Protein AF-A0A2J2HDZ3-F1 (afdb_monomer)

Radius of gyration: 17.68 Å; Cα contacts (8 Å, |Δi|>4): 415; chains: 1; bounding box: 38×42×44 Å

Sequence (272 aa):
MGGMAFLDTFKPGAEWIPEGGVDVARSGVDFDAGGFCEGLAYDVLAYYKPYTRYKSRWGIYFILPAMLRDLERLSDAVQNNSGIKPEEGLLALIIHPGVVFLHELCHHTLENVRVSMGLRGVYEDVDEGLCQYTAFRLVEESSGLGLLVTPYMVHHGDHIHVHWPFDWPFRGVIRLRWNYPLYMRLNSIDRSLIRRALSILYKWWGLDRAGLYRPAISTKYTEDFLAKYLEQLRGDLVPFLDHALSKKPVNESDWARVNIDNREWKLTCRQG

Solvent-accessible surface area (backbone atoms only — not comparable to full-atom values): 15507 Å² total; per-residue (Å²): 144,70,86,59,69,67,60,82,57,66,48,60,62,32,66,69,77,65,60,83,91,68,83,62,64,64,53,93,63,62,55,77,73,39,49,78,56,101,79,25,45,30,53,79,44,32,33,27,34,47,56,94,80,30,79,93,70,34,27,38,32,36,27,45,60,48,41,52,52,51,52,50,51,48,51,53,42,40,72,75,31,92,83,48,54,70,72,34,42,52,46,26,65,52,32,46,65,48,40,54,50,40,24,43,48,37,49,53,38,50,33,53,42,27,59,76,69,71,49,86,71,74,77,57,76,61,47,42,6,36,19,34,27,51,20,53,50,56,48,37,70,28,44,64,65,56,73,61,76,42,61,13,57,46,81,56,96,90,44,37,48,78,42,68,57,53,52,60,73,66,42,55,57,55,40,75,73,63,75,57,78,89,71,70,67,47,78,65,45,49,42,68,53,44,41,49,10,51,23,47,49,40,42,23,56,50,42,87,46,96,48,55,53,24,29,28,29,42,71,86,54,50,71,69,57,53,52,48,40,53,55,45,42,48,61,72,42,46,65,56,52,53,44,59,71,60,79,65,86,78,92,80,75,92,81,70,45,34,46,79,34,82,57,87,83,71,87,85,72,77,90,123

Structure (mmCIF, N/CA/C/O backbone):
data_AF-A0A2J2HDZ3-F1
#
_entry.id   AF-A0A2J2HDZ3-F1
#
loop_
_atom_site.group_PDB
_atom_site.id
_atom_site.type_symbol
_atom_site.label_atom_id
_atom_site.label_alt_id
_atom_site.label_comp_id
_atom_site.label_asym_id
_atom_site.label_entity_id
_atom_site.label_seq_id
_atom_site.pdbx_PDB_ins_code
_atom_site.Cartn_x
_atom_site.Cartn_y
_atom_site.Cartn_z
_atom_site.occupancy
_atom_site.B_iso_or_equiv
_atom_site.auth_seq_id
_atom_site.auth_comp_id
_atom_site.auth_asym_id
_atom_site.auth_atom_id
_atom_site.pdbx_PDB_model_num
ATOM 1 N N . MET A 1 1 ? 18.927 -9.174 15.288 1.00 27.09 1 MET A N 1
ATOM 2 C CA . MET A 1 1 ? 19.114 -10.294 14.336 1.00 27.09 1 MET A CA 1
ATOM 3 C C . MET A 1 1 ? 17.776 -10.656 13.672 1.00 27.09 1 MET A C 1
ATOM 5 O O . MET A 1 1 ? 17.287 -11.754 13.876 1.00 27.09 1 MET A O 1
ATOM 9 N N . GLY A 1 2 ? 17.151 -9.741 12.915 1.00 31.94 2 GLY A N 1
ATOM 10 C CA . GLY A 1 2 ? 15.797 -9.945 12.350 1.00 31.94 2 GLY A CA 1
ATOM 11 C C . GLY A 1 2 ? 15.699 -9.873 10.820 1.00 31.94 2 GLY A C 1
ATOM 12 O O . GLY A 1 2 ? 14.615 -10.006 10.275 1.00 31.94 2 GLY A O 1
ATOM 13 N N . GLY A 1 3 ? 16.814 -9.668 10.109 1.00 35.16 3 GLY A N 1
ATOM 14 C CA . GLY A 1 3 ? 16.798 -9.338 8.675 1.00 35.16 3 GLY A CA 1
ATOM 15 C C . GLY A 1 3 ? 16.514 -10.495 7.705 1.00 35.16 3 GLY A C 1
ATOM 16 O O . GLY A 1 3 ? 16.344 -10.234 6.519 1.00 35.16 3 GLY A O 1
ATOM 17 N N . MET A 1 4 ? 16.468 -11.751 8.170 1.00 36.50 4 MET A N 1
ATOM 18 C CA . MET A 1 4 ? 16.282 -12.926 7.296 1.00 36.50 4 MET A CA 1
ATOM 19 C C . MET A 1 4 ? 14.828 -13.416 7.188 1.00 36.50 4 MET A C 1
ATOM 21 O O . MET A 1 4 ? 14.438 -13.901 6.133 1.00 36.50 4 MET A O 1
ATOM 25 N N . ALA A 1 5 ? 13.980 -13.199 8.201 1.00 51.62 5 ALA A N 1
ATOM 26 C CA . ALA A 1 5 ? 12.625 -13.770 8.232 1.00 51.62 5 ALA A CA 1
ATOM 27 C C . ALA A 1 5 ? 11.674 -13.225 7.140 1.00 51.62 5 ALA A C 1
ATOM 29 O O . ALA A 1 5 ? 10.751 -13.914 6.703 1.00 51.62 5 ALA A O 1
ATOM 30 N N . PHE A 1 6 ? 11.896 -11.990 6.675 1.00 57.56 6 PHE A N 1
ATOM 31 C CA . PHE A 1 6 ? 11.116 -11.391 5.585 1.00 57.56 6 PHE A CA 1
ATOM 32 C C . PHE A 1 6 ? 11.402 -12.060 4.231 1.00 57.56 6 PHE A C 1
ATOM 34 O O . PHE A 1 6 ? 10.472 -12.296 3.466 1.00 57.56 6 PHE A O 1
ATOM 41 N N . LEU A 1 7 ? 12.663 -12.419 3.957 1.00 54.47 7 LEU A N 1
ATOM 42 C CA . LEU A 1 7 ? 13.070 -13.034 2.689 1.00 54.47 7 LEU A CA 1
ATOM 43 C C . LEU A 1 7 ? 12.635 -14.497 2.578 1.00 54.47 7 LEU A C 1
ATOM 45 O O . LEU A 1 7 ? 12.189 -14.917 1.517 1.00 54.47 7 LEU A O 1
ATOM 49 N N . ASP A 1 8 ? 12.683 -15.246 3.681 1.00 59.47 8 ASP A N 1
ATOM 50 C CA . ASP A 1 8 ? 12.349 -16.680 3.687 1.00 59.47 8 ASP A CA 1
ATOM 51 C C . ASP A 1 8 ? 10.868 -16.954 3.348 1.00 59.47 8 ASP A C 1
ATOM 53 O O . ASP A 1 8 ? 10.484 -18.069 2.984 1.00 59.47 8 ASP A O 1
ATOM 57 N N . THR A 1 9 ? 10.020 -15.925 3.452 1.00 71.62 9 THR A N 1
ATOM 58 C CA . THR A 1 9 ? 8.580 -15.983 3.153 1.00 71.62 9 THR A CA 1
ATOM 59 C C . THR A 1 9 ? 8.205 -15.318 1.827 1.00 71.62 9 THR A C 1
ATOM 61 O O . THR A 1 9 ? 7.053 -15.418 1.408 1.00 71.62 9 THR A O 1
ATOM 64 N N . PHE A 1 10 ? 9.146 -14.664 1.142 1.00 85.50 10 PHE A N 1
ATOM 65 C CA . PHE A 1 10 ? 8.885 -13.913 -0.085 1.00 85.50 10 PHE A CA 1
ATOM 66 C C . PHE A 1 10 ? 9.094 -14.792 -1.323 1.00 85.50 10 PHE A C 1
ATOM 68 O O . PHE A 1 10 ? 10.162 -14.806 -1.932 1.00 85.50 10 PHE A O 1
ATOM 75 N N . LYS A 1 11 ? 8.070 -15.570 -1.677 1.00 92.06 11 LYS A N 1
ATOM 76 C CA . LYS A 1 11 ? 8.115 -16.539 -2.780 1.00 92.06 11 LYS A CA 1
ATOM 77 C C . LYS A 1 11 ? 6.783 -16.612 -3.530 1.00 92.06 11 LYS A C 1
ATOM 79 O O . LYS A 1 11 ? 5.759 -16.222 -2.963 1.00 92.06 11 LYS A O 1
ATOM 84 N N . PRO A 1 12 ? 6.756 -17.151 -4.761 1.00 94.00 12 PRO A N 1
ATOM 85 C CA . PRO A 1 12 ? 5.510 -17.317 -5.501 1.00 94.00 12 PRO A CA 1
ATOM 86 C C . PRO A 1 12 ? 4.486 -18.136 -4.697 1.00 94.00 12 PRO A C 1
ATOM 88 O O . PRO A 1 12 ? 4.822 -19.158 -4.096 1.00 94.00 12 PRO A O 1
ATOM 91 N N . GLY A 1 13 ? 3.237 -17.674 -4.664 1.00 92.50 13 GLY A N 1
ATOM 92 C CA . GLY A 1 13 ? 2.147 -18.278 -3.894 1.00 92.50 13 GLY A CA 1
ATOM 93 C C . GLY A 1 13 ? 2.119 -17.926 -2.401 1.00 92.50 13 GLY A C 1
ATOM 94 O O . GLY A 1 13 ? 1.236 -18.412 -1.697 1.00 92.50 13 GLY A O 1
ATOM 95 N N . ALA A 1 14 ? 3.053 -17.114 -1.893 1.00 93.75 14 ALA A N 1
ATOM 96 C CA . ALA A 1 14 ? 2.973 -16.611 -0.523 1.00 93.75 14 ALA A CA 1
ATOM 97 C C . ALA A 1 14 ? 1.762 -15.683 -0.351 1.00 93.75 14 ALA A C 1
ATOM 99 O O . ALA A 1 14 ? 1.468 -14.880 -1.232 1.00 93.75 14 ALA A O 1
ATOM 100 N N . GLU A 1 15 ? 1.087 -15.769 0.793 1.00 93.69 15 GLU A N 1
ATOM 101 C CA . GLU A 1 15 ? -0.093 -14.963 1.109 1.00 93.69 15 GLU A CA 1
ATOM 102 C C . GLU A 1 15 ? 0.025 -14.376 2.517 1.00 93.69 15 GLU A C 1
ATOM 104 O O . GLU A 1 15 ? 0.466 -15.048 3.455 1.00 93.69 15 GLU A O 1
ATOM 109 N N . TRP A 1 16 ? -0.383 -13.116 2.670 1.00 93.94 16 TRP A N 1
ATOM 110 C CA . TRP A 1 16 ? -0.567 -12.513 3.979 1.00 93.94 16 TRP A CA 1
ATOM 111 C C . TRP A 1 16 ? -1.966 -12.850 4.485 1.00 93.94 16 TRP A C 1
ATOM 113 O O . TRP A 1 16 ? -2.972 -12.444 3.908 1.00 93.94 16 TRP A O 1
ATOM 123 N N . ILE A 1 17 ? -2.025 -13.604 5.578 1.00 92.44 17 ILE A N 1
ATOM 124 C CA . ILE A 1 17 ? -3.285 -14.074 6.156 1.00 92.44 17 ILE A CA 1
ATOM 125 C C . ILE A 1 17 ? -3.656 -13.155 7.328 1.00 92.44 17 ILE A C 1
ATOM 127 O O . ILE A 1 17 ? -2.810 -12.979 8.210 1.00 92.44 17 ILE A O 1
ATOM 131 N N . PRO A 1 18 ? -4.877 -12.592 7.391 1.00 91.81 18 PRO A N 1
ATOM 132 C CA . PRO A 1 18 ? -5.319 -11.790 8.532 1.00 91.81 18 PRO A CA 1
ATOM 133 C C . PRO A 1 18 ? -5.457 -12.635 9.801 1.00 91.81 18 PRO A C 1
ATOM 135 O O . PRO A 1 18 ? -5.654 -13.851 9.754 1.00 91.81 18 PRO A O 1
ATOM 138 N N . GLU A 1 19 ? -5.413 -11.987 10.959 1.00 89.56 19 GLU A N 1
ATOM 139 C CA . GLU A 1 19 ? -5.827 -12.624 12.205 1.00 89.56 19 GLU A CA 1
ATOM 140 C C . GLU A 1 19 ? -7.338 -12.879 12.236 1.00 89.56 19 GLU A C 1
ATOM 142 O O . GLU A 1 19 ? -8.149 -12.090 11.744 1.00 89.56 19 GLU A O 1
ATOM 147 N N . GLY A 1 20 ? -7.720 -14.005 12.843 1.00 85.00 20 GLY A N 1
ATOM 148 C CA . GLY A 1 20 ? -9.119 -14.347 13.079 1.00 85.00 20 GLY A CA 1
ATOM 149 C C . GLY A 1 20 ? -9.775 -13.445 14.129 1.00 85.00 20 GLY A C 1
ATOM 150 O O . GLY A 1 20 ? -9.108 -12.786 14.925 1.00 85.00 20 GLY A O 1
ATOM 151 N N . GLY A 1 21 ? -11.111 -13.432 14.147 1.00 81.88 21 GLY A N 1
ATOM 152 C CA . GLY A 1 21 ? -11.879 -12.683 15.149 1.00 81.88 21 GLY A CA 1
ATOM 153 C C . GLY A 1 21 ? -11.814 -11.159 14.993 1.00 81.88 21 GLY A C 1
ATOM 154 O O . GLY A 1 21 ? -12.095 -10.441 15.949 1.00 81.88 21 GLY A O 1
ATOM 155 N N . VAL A 1 22 ? -11.423 -10.664 13.816 1.00 84.88 22 VAL A N 1
ATOM 156 C CA . VAL A 1 22 ? -11.611 -9.266 13.415 1.00 84.88 22 VAL A CA 1
ATOM 157 C C . VAL A 1 22 ? -12.843 -9.194 12.525 1.00 84.88 22 VAL A C 1
ATOM 159 O O . VAL A 1 22 ? -12.852 -9.749 11.425 1.00 84.88 22 VAL A O 1
ATOM 162 N N . ASP A 1 23 ? -13.874 -8.515 13.015 1.00 84.88 23 ASP A N 1
ATOM 163 C CA . ASP A 1 23 ? -15.079 -8.192 12.259 1.00 84.88 23 ASP A CA 1
ATOM 164 C C . ASP A 1 23 ? -15.245 -6.675 12.255 1.00 84.88 23 ASP A C 1
ATOM 166 O O . ASP A 1 23 ? -15.240 -6.047 13.312 1.00 84.88 23 ASP A O 1
ATOM 170 N N . VAL A 1 24 ? -15.328 -6.079 11.071 1.00 86.50 24 VAL A N 1
ATOM 171 C CA . VAL A 1 24 ? -15.502 -4.640 10.861 1.00 86.50 24 VAL A CA 1
ATOM 172 C C . VAL A 1 24 ? -16.372 -4.452 9.627 1.00 86.50 24 VAL A C 1
ATOM 174 O O . VAL A 1 24 ? -16.311 -5.249 8.686 1.00 86.50 24 VAL A O 1
ATOM 177 N N . ALA A 1 25 ? -17.194 -3.400 9.628 1.00 85.19 25 ALA A N 1
ATOM 178 C CA . ALA A 1 25 ? -17.961 -3.029 8.447 1.00 85.19 25 ALA A CA 1
ATOM 179 C C . ALA A 1 25 ? -17.027 -2.847 7.241 1.00 85.19 25 ALA A C 1
ATOM 181 O O . ALA A 1 25 ? -15.857 -2.514 7.396 1.00 85.19 25 ALA A O 1
ATOM 182 N N . ARG A 1 26 ? -17.543 -3.068 6.035 1.00 82.44 26 ARG A N 1
ATOM 183 C CA . ARG A 1 26 ? -16.765 -2.870 4.811 1.00 82.44 26 ARG A CA 1
ATOM 184 C C . ARG A 1 26 ? -16.736 -1.399 4.433 1.00 82.44 26 ARG A C 1
ATOM 186 O O . ARG A 1 26 ? -17.714 -0.676 4.644 1.00 82.44 26 ARG A O 1
ATOM 193 N N . SER A 1 27 ? -15.644 -0.999 3.800 1.00 78.88 27 SER A N 1
ATOM 194 C CA . SER A 1 27 ? -15.589 0.255 3.082 1.00 78.88 27 SER A CA 1
ATOM 195 C C . SER A 1 27 ? -16.650 0.281 1.984 1.00 78.88 27 SER A C 1
ATOM 197 O O . SER A 1 27 ? -17.007 -0.739 1.395 1.00 78.88 27 SER A O 1
ATOM 199 N N . GLY A 1 28 ? -17.146 1.483 1.698 1.00 65.38 28 GLY A N 1
ATOM 200 C CA . GLY A 1 28 ? -17.904 1.753 0.475 1.00 65.38 28 GLY A CA 1
ATOM 201 C C . GLY A 1 28 ? -17.008 1.952 -0.753 1.00 65.38 28 GLY A C 1
ATOM 202 O O . GLY A 1 28 ? -17.514 2.360 -1.794 1.00 65.38 28 GLY A O 1
ATOM 203 N N . VAL A 1 29 ? -15.694 1.765 -0.607 1.00 65.69 29 VAL A N 1
ATOM 204 C CA . VAL A 1 29 ? -14.705 1.772 -1.683 1.00 65.69 29 VAL A CA 1
ATOM 205 C C . VAL A 1 29 ? -14.692 0.402 -2.356 1.00 65.69 29 VAL A C 1
ATOM 207 O O . VAL A 1 29 ? -14.562 -0.621 -1.687 1.00 65.69 29 VAL A O 1
ATOM 210 N N . ASP A 1 30 ? -14.834 0.396 -3.677 1.00 65.25 30 ASP A N 1
ATOM 211 C CA . ASP A 1 30 ? -14.798 -0.820 -4.483 1.00 65.25 30 ASP A CA 1
ATOM 212 C C . ASP A 1 30 ? -13.369 -1.103 -4.961 1.00 65.25 30 ASP A C 1
ATOM 214 O O . ASP A 1 30 ? -12.946 -0.608 -6.003 1.00 65.25 30 ASP A O 1
ATOM 218 N N . PHE A 1 31 ? -12.612 -1.877 -4.185 1.00 63.44 31 PHE A N 1
ATOM 219 C CA . PHE A 1 31 ? -11.249 -2.278 -4.553 1.00 63.44 31 PHE A CA 1
ATOM 220 C C . PHE A 1 31 ? -11.211 -3.239 -5.751 1.00 63.44 31 PHE A C 1
ATOM 222 O O . PHE A 1 31 ? -10.165 -3.369 -6.380 1.00 63.44 31 PHE A O 1
ATOM 229 N N . ASP A 1 32 ? -12.337 -3.848 -6.146 1.00 60.66 32 ASP A N 1
ATOM 230 C CA . ASP A 1 32 ? -12.412 -4.598 -7.407 1.00 60.66 32 ASP A CA 1
ATOM 231 C C . ASP A 1 32 ? -12.379 -3.652 -8.624 1.00 60.66 32 ASP A C 1
ATOM 233 O O . ASP A 1 32 ? -12.148 -4.090 -9.751 1.00 60.66 32 ASP A O 1
ATOM 237 N N . ALA A 1 33 ? -12.575 -2.343 -8.409 1.00 59.66 33 ALA A N 1
ATOM 238 C CA . ALA A 1 33 ? -12.492 -1.332 -9.450 1.00 59.66 33 ALA A CA 1
ATOM 239 C C . ALA A 1 33 ? -11.082 -0.774 -9.681 1.00 59.66 33 ALA A C 1
ATOM 241 O O . ALA A 1 33 ? -10.929 -0.016 -10.639 1.00 59.66 33 ALA A O 1
ATOM 242 N N . GLY A 1 34 ? -10.092 -1.101 -8.842 1.00 62.44 34 GLY A N 1
ATOM 243 C CA . GLY A 1 34 ? -8.692 -0.706 -9.036 1.00 62.44 34 GLY A CA 1
ATOM 244 C C . GLY A 1 34 ? -8.019 -1.417 -10.220 1.00 62.44 34 GLY A C 1
ATOM 245 O O . GLY A 1 34 ? -8.623 -2.275 -10.867 1.00 62.44 34 GLY A O 1
ATOM 246 N N . GLY A 1 35 ? -6.780 -1.045 -10.531 1.00 73.06 35 GLY A N 1
ATOM 247 C CA . GLY A 1 35 ? -5.976 -1.695 -11.566 1.00 73.06 35 GLY A CA 1
ATOM 248 C C . GLY A 1 35 ? -5.184 -0.714 -12.422 1.00 73.06 35 GLY A C 1
ATOM 249 O O . GLY A 1 35 ? -4.668 0.285 -11.928 1.00 73.06 35 GLY A O 1
ATOM 250 N N . PHE A 1 36 ? -5.083 -0.964 -13.731 1.00 73.06 36 PHE A N 1
ATOM 251 C CA . PHE A 1 36 ? -4.361 -0.072 -14.641 1.00 73.06 36 PHE A CA 1
ATOM 252 C C . PHE A 1 36 ? -5.252 0.512 -15.722 1.00 73.06 36 PHE A C 1
ATOM 254 O O . PHE A 1 36 ? -5.800 -0.202 -16.562 1.00 73.06 36 PHE A O 1
ATOM 261 N N . CYS A 1 37 ? -5.354 1.840 -15.753 1.00 75.25 37 CYS A N 1
ATOM 262 C CA . CYS A 1 37 ? -6.097 2.529 -16.793 1.00 75.25 37 CYS A CA 1
ATOM 263 C C . CYS A 1 37 ? -5.467 3.853 -17.219 1.00 75.25 37 CYS A C 1
ATOM 265 O O . CYS A 1 37 ? -4.844 4.555 -16.431 1.00 75.25 37 CYS A O 1
ATOM 267 N N . GLU A 1 38 ? -5.612 4.187 -18.507 1.00 71.62 38 GLU A N 1
ATOM 268 C CA . GLU A 1 38 ? -5.101 5.422 -19.117 1.00 71.62 38 GLU A CA 1
ATOM 269 C C . GLU A 1 38 ? -3.603 5.657 -18.854 1.00 71.62 38 GLU A C 1
ATOM 271 O O . GLU A 1 38 ? -3.123 6.785 -18.905 1.00 71.62 38 GLU A O 1
ATOM 276 N N . GLY A 1 39 ? -2.842 4.580 -18.622 1.00 66.69 39 GLY A N 1
ATOM 277 C CA . GLY A 1 39 ? -1.413 4.640 -18.324 1.00 66.69 39 GLY A CA 1
ATOM 278 C C . GLY A 1 39 ? -1.056 4.774 -16.843 1.00 66.69 39 GLY A C 1
ATOM 279 O O . GLY A 1 39 ? 0.125 4.954 -16.553 1.00 66.69 39 GLY A O 1
ATOM 280 N N . LEU A 1 40 ? -2.034 4.690 -15.944 1.00 70.31 40 LEU A N 1
ATOM 281 C CA . LEU A 1 40 ? -1.899 4.850 -14.498 1.00 70.31 40 LEU A CA 1
ATOM 282 C C . LEU A 1 40 ? -2.187 3.522 -13.803 1.00 70.31 40 LEU A C 1
ATOM 284 O O . LEU A 1 40 ? -3.210 2.915 -14.113 1.00 70.31 40 LEU A O 1
ATOM 288 N N . ALA A 1 41 ? -1.336 3.112 -12.863 1.00 68.31 41 ALA A N 1
ATOM 289 C CA . ALA A 1 41 ? -1.734 2.125 -11.860 1.00 68.31 41 ALA A CA 1
ATOM 290 C C . ALA A 1 41 ? -2.515 2.889 -10.792 1.00 68.31 41 ALA A C 1
ATOM 292 O O . ALA A 1 41 ? -2.063 3.952 -10.367 1.00 68.31 41 ALA A O 1
ATOM 293 N N . TYR A 1 42 ? -3.711 2.445 -10.443 1.00 69.06 42 TYR A N 1
ATOM 294 C CA . TYR A 1 42 ? -4.577 3.175 -9.537 1.00 69.06 42 TYR A CA 1
ATOM 295 C C . TYR A 1 42 ? -5.268 2.226 -8.571 1.00 69.06 42 TYR A C 1
ATOM 297 O O . TYR A 1 42 ? -5.905 1.255 -8.968 1.00 69.06 42 TYR A O 1
ATOM 305 N N . ASP A 1 43 ? -5.193 2.581 -7.302 1.00 66.56 43 ASP A N 1
ATOM 306 C CA . ASP A 1 43 ? -6.165 2.238 -6.284 1.00 66.56 43 ASP A CA 1
ATOM 307 C C . ASP A 1 43 ? -7.291 3.303 -6.301 1.00 66.56 43 ASP A C 1
ATOM 309 O O . ASP A 1 43 ? -7.180 4.397 -6.867 1.00 66.56 43 ASP A O 1
ATOM 313 N N . VAL A 1 44 ? -8.422 3.024 -5.667 1.00 76.12 44 VAL A N 1
ATOM 314 C CA . VAL A 1 44 ? -9.498 4.002 -5.472 1.00 76.12 44 VAL A CA 1
ATOM 315 C C . VAL A 1 44 ? -9.053 5.159 -4.561 1.00 76.12 44 VAL A C 1
ATOM 317 O O . VAL A 1 44 ? -9.673 6.227 -4.554 1.00 76.12 44 VAL A O 1
ATOM 320 N N . LEU A 1 45 ? -7.977 4.969 -3.790 1.00 86.06 45 LEU A N 1
ATOM 321 C CA . LEU A 1 45 ? -7.472 5.930 -2.804 1.00 86.06 45 LEU A CA 1
ATOM 322 C C . LEU A 1 45 ? -6.219 6.697 -3.253 1.00 86.06 45 LEU A C 1
ATOM 324 O O . LEU A 1 45 ? -5.969 7.811 -2.774 1.00 86.06 45 LEU A O 1
ATOM 328 N N . ALA A 1 46 ? -5.436 6.135 -4.168 1.00 88.12 46 ALA A N 1
ATOM 329 C CA . ALA A 1 46 ? -4.224 6.737 -4.704 1.00 88.12 46 ALA A CA 1
ATOM 330 C C . ALA A 1 46 ? -3.906 6.159 -6.085 1.00 88.12 46 ALA A C 1
ATOM 332 O O . ALA A 1 46 ? -4.492 5.173 -6.503 1.00 88.12 46 ALA A O 1
ATOM 333 N N . TYR A 1 47 ? -2.992 6.783 -6.815 1.00 89.00 47 TYR A N 1
ATOM 334 C CA . TYR A 1 47 ? -2.527 6.234 -8.082 1.00 89.00 47 TYR A CA 1
ATOM 335 C C . TYR A 1 47 ? -1.069 6.580 -8.343 1.00 89.00 47 TYR A C 1
ATOM 337 O O . TYR A 1 47 ? -0.585 7.658 -7.979 1.00 89.00 47 TYR A O 1
ATOM 345 N N . TYR A 1 48 ? -0.388 5.694 -9.053 1.00 88.44 48 TYR A N 1
ATOM 346 C CA . TYR A 1 48 ? 0.958 5.880 -9.549 1.00 88.44 48 TYR A CA 1
ATOM 347 C C . TYR A 1 48 ? 0.970 6.296 -11.028 1.00 88.44 48 TYR A C 1
ATOM 349 O O . TYR A 1 48 ? 0.366 5.667 -11.902 1.00 88.44 48 TYR A O 1
ATOM 357 N N . LYS A 1 49 ? 1.702 7.376 -11.326 1.00 87.81 49 LYS A N 1
ATOM 358 C CA . LYS A 1 49 ? 2.083 7.801 -12.680 1.00 87.81 49 LYS A CA 1
ATOM 359 C C . LYS A 1 49 ? 3.491 7.278 -13.001 1.00 87.81 49 LYS A C 1
ATOM 361 O O . LYS A 1 49 ? 4.445 7.844 -12.461 1.00 87.81 49 LYS A O 1
ATOM 366 N N . PRO A 1 50 ? 3.635 6.306 -13.924 1.00 84.50 50 PRO A N 1
ATOM 367 C CA . PRO A 1 50 ? 4.930 5.743 -14.310 1.00 84.50 50 PRO A CA 1
ATOM 368 C C . PRO A 1 50 ? 5.854 6.776 -14.957 1.00 84.50 50 PRO A C 1
ATOM 370 O O . PRO A 1 50 ? 5.417 7.551 -15.820 1.00 84.50 50 PRO A O 1
ATOM 373 N N . TYR A 1 51 ? 7.138 6.787 -14.601 1.00 81.69 51 TYR A N 1
ATOM 374 C CA . TYR A 1 51 ? 8.083 7.773 -15.146 1.00 81.69 51 TYR A CA 1
ATOM 375 C C . TYR A 1 51 ? 8.485 7.479 -16.592 1.00 81.69 51 TYR A C 1
ATOM 377 O O . TYR A 1 51 ? 8.760 8.410 -17.357 1.00 81.69 51 TYR A O 1
ATOM 385 N N . THR A 1 52 ? 8.440 6.213 -17.013 1.00 83.38 52 THR A N 1
ATOM 386 C CA . THR A 1 52 ? 8.665 5.823 -18.414 1.00 83.38 52 THR A CA 1
ATOM 387 C C . THR A 1 52 ? 7.592 6.390 -19.346 1.00 83.38 52 THR A C 1
ATOM 389 O O . THR A 1 52 ? 7.853 6.577 -20.536 1.00 83.38 52 THR A O 1
ATOM 392 N N . ARG A 1 53 ? 6.406 6.730 -18.815 1.00 83.25 53 ARG A N 1
ATOM 393 C CA . ARG A 1 53 ? 5.302 7.358 -19.561 1.00 83.25 53 ARG A CA 1
ATOM 394 C C . ARG A 1 53 ? 5.149 8.857 -19.286 1.00 83.25 53 ARG A C 1
ATOM 396 O O . ARG A 1 53 ? 4.864 9.613 -20.213 1.00 83.25 53 ARG A O 1
ATOM 403 N N . TYR A 1 54 ? 5.356 9.312 -18.048 1.00 81.00 54 TYR A N 1
ATOM 404 C CA . TYR A 1 54 ? 5.025 10.674 -17.601 1.00 81.00 54 TYR A CA 1
ATOM 405 C C . TYR A 1 54 ? 6.224 11.437 -17.016 1.00 81.00 54 TYR A C 1
ATOM 407 O O . TYR A 1 54 ? 6.163 11.927 -15.895 1.00 81.00 54 TYR A O 1
ATOM 415 N N . LYS A 1 55 ? 7.294 11.632 -17.794 1.00 77.44 55 LYS A N 1
ATOM 416 C CA . LYS A 1 55 ? 8.582 12.219 -17.348 1.00 77.44 55 LYS A CA 1
ATOM 417 C C . LYS A 1 55 ? 8.530 13.429 -16.397 1.00 77.44 55 LYS A C 1
ATOM 419 O O . LYS A 1 55 ? 9.358 13.516 -15.503 1.00 77.44 55 LYS A O 1
ATOM 424 N N . SER A 1 56 ? 7.614 14.382 -16.579 1.00 76.00 56 SER A N 1
ATOM 425 C CA . SER A 1 56 ? 7.529 15.592 -15.736 1.00 76.00 56 SER A CA 1
ATOM 426 C C . SER A 1 56 ? 6.423 15.555 -14.678 1.00 76.00 56 SER A C 1
ATOM 428 O O . SER A 1 56 ? 6.354 16.448 -13.839 1.00 76.00 56 SER A O 1
ATOM 430 N N . ARG A 1 57 ? 5.550 14.543 -14.716 1.00 81.00 57 ARG A N 1
ATOM 431 C CA . ARG A 1 57 ? 4.361 14.414 -13.853 1.00 81.00 57 ARG A CA 1
ATOM 432 C C . ARG A 1 57 ? 4.263 13.033 -13.203 1.00 81.00 57 ARG A C 1
ATOM 434 O O . ARG A 1 57 ? 3.174 12.619 -12.827 1.00 81.00 57 ARG A O 1
ATOM 441 N N . TRP A 1 58 ? 5.359 12.288 -13.173 1.00 83.38 58 TRP A N 1
ATOM 442 C CA . TRP A 1 58 ? 5.406 10.973 -12.554 1.00 83.38 58 TRP A CA 1
ATOM 443 C C . TRP A 1 58 ? 5.310 11.107 -11.037 1.00 83.38 58 TRP A C 1
ATOM 445 O O . TRP A 1 58 ? 5.577 12.182 -10.493 1.00 83.38 58 TRP A O 1
ATOM 455 N N . GLY A 1 59 ? 4.915 10.028 -10.371 1.00 81.94 59 GLY A N 1
ATOM 456 C CA . GLY A 1 59 ? 4.806 10.002 -8.919 1.00 81.94 59 GLY A CA 1
ATOM 457 C C . GLY A 1 59 ? 3.555 9.310 -8.405 1.00 81.94 59 GLY A C 1
ATOM 458 O O . GLY A 1 59 ? 2.709 8.872 -9.179 1.00 81.94 59 GLY A O 1
ATOM 459 N N . ILE A 1 60 ? 3.451 9.250 -7.086 1.00 84.69 60 ILE A N 1
ATOM 460 C CA . ILE A 1 60 ? 2.320 8.736 -6.323 1.00 84.69 60 ILE A CA 1
ATOM 461 C C . ILE A 1 60 ? 1.404 9.909 -5.987 1.00 84.69 60 ILE A C 1
ATOM 463 O O . ILE A 1 60 ? 1.849 10.936 -5.474 1.00 84.69 60 ILE A O 1
ATOM 467 N N . TYR A 1 61 ? 0.120 9.768 -6.274 1.00 84.75 61 TYR A N 1
ATOM 468 C CA . TYR A 1 61 ? -0.878 10.807 -6.078 1.00 84.75 61 TYR A CA 1
ATOM 469 C C . TYR A 1 61 ? -1.991 10.288 -5.179 1.00 84.75 61 TYR A C 1
ATOM 471 O O . TYR A 1 61 ? -2.737 9.396 -5.565 1.00 84.75 61 TYR A O 1
ATOM 479 N N . PHE A 1 62 ? -2.143 10.886 -4.002 1.00 85.06 62 PHE A N 1
ATOM 480 C CA . PHE A 1 62 ? -3.266 10.591 -3.117 1.00 85.06 62 PHE A CA 1
ATOM 481 C C . PHE A 1 62 ? -4.527 11.304 -3.596 1.00 85.06 62 PHE A C 1
ATOM 483 O O . PHE A 1 62 ? -4.520 12.528 -3.745 1.00 85.06 62 PHE A O 1
ATOM 490 N N . ILE A 1 63 ? -5.623 10.566 -3.782 1.00 86.56 63 ILE A N 1
ATOM 491 C CA . ILE A 1 63 ? -6.931 11.144 -4.105 1.00 86.56 63 ILE A CA 1
ATOM 492 C C . ILE A 1 63 ? -7.540 11.636 -2.794 1.00 86.56 63 ILE A C 1
ATOM 494 O O . ILE A 1 63 ? -8.220 10.899 -2.076 1.00 86.56 63 ILE A O 1
ATOM 498 N N . LEU A 1 64 ? -7.260 12.891 -2.445 1.00 82.06 64 LEU A N 1
ATOM 499 C CA . LEU A 1 64 ? -7.508 13.393 -1.098 1.00 82.06 64 LEU A CA 1
ATOM 500 C C . LEU A 1 64 ? -8.976 13.258 -0.648 1.00 82.06 64 LEU A C 1
ATOM 502 O O . LEU A 1 64 ? -9.200 12.769 0.463 1.00 82.06 64 LEU A O 1
ATOM 506 N N . PRO A 1 65 ? -9.983 13.631 -1.462 1.00 82.06 65 PRO A N 1
ATOM 507 C CA . PRO A 1 65 ? -11.378 13.480 -1.057 1.00 82.06 65 PRO A CA 1
ATOM 508 C C . PRO A 1 65 ? -11.778 12.020 -0.801 1.00 82.06 65 PRO A C 1
ATOM 510 O O . PRO A 1 65 ? -12.535 11.748 0.129 1.00 82.06 65 PRO A O 1
ATOM 513 N N . ALA A 1 66 ? -11.264 11.074 -1.596 1.00 85.31 66 ALA A N 1
ATOM 514 C CA . ALA A 1 66 ? -11.543 9.650 -1.420 1.00 85.31 66 ALA A CA 1
ATOM 515 C C . ALA A 1 66 ? -10.902 9.120 -0.132 1.00 85.31 66 ALA A C 1
ATOM 517 O O . ALA A 1 66 ? -11.587 8.510 0.686 1.00 85.31 66 ALA A O 1
ATOM 518 N N . MET A 1 67 ? -9.628 9.451 0.085 1.00 85.44 67 MET A N 1
ATOM 519 C CA . MET A 1 67 ? -8.869 9.072 1.274 1.00 85.44 67 MET A CA 1
ATOM 520 C C . MET A 1 67 ? -9.504 9.595 2.569 1.00 85.44 67 MET A C 1
ATOM 522 O O . MET A 1 67 ? -9.672 8.842 3.525 1.00 85.44 67 MET A O 1
ATOM 526 N N . LEU A 1 68 ? -9.904 10.873 2.608 1.00 83.00 68 LEU A N 1
ATOM 527 C CA . LEU A 1 68 ? -10.559 11.456 3.785 1.00 83.00 68 LEU A CA 1
ATOM 528 C C . LEU A 1 68 ? -11.886 10.766 4.098 1.00 83.00 68 LEU A C 1
ATOM 530 O O . LEU A 1 68 ? -12.126 10.413 5.248 1.00 83.00 68 LEU A O 1
ATOM 534 N N . ARG A 1 69 ? -12.721 10.529 3.080 1.00 85.88 69 ARG A N 1
ATOM 535 C CA . ARG A 1 69 ? -13.997 9.826 3.267 1.00 85.88 69 ARG A CA 1
ATOM 536 C C . ARG A 1 69 ? -13.801 8.393 3.743 1.00 85.88 69 ARG A C 1
ATOM 538 O O . ARG A 1 69 ? -14.576 7.934 4.578 1.00 85.88 69 ARG A O 1
ATOM 545 N N . ASP A 1 70 ? -12.807 7.683 3.212 1.00 88.75 70 ASP A N 1
ATOM 546 C CA . ASP A 1 70 ? -12.511 6.318 3.646 1.00 88.75 70 ASP A CA 1
ATOM 547 C C . ASP A 1 70 ? -12.056 6.293 5.110 1.00 88.75 70 ASP A C 1
ATOM 549 O O . ASP A 1 70 ? -12.601 5.531 5.902 1.00 88.75 70 ASP A O 1
ATOM 553 N N . LEU A 1 71 ? -11.158 7.202 5.504 1.00 87.44 71 LEU A N 1
ATOM 554 C CA . LEU A 1 71 ? -10.693 7.341 6.888 1.00 87.44 71 LEU A CA 1
ATOM 555 C C . LEU A 1 71 ? -11.797 7.759 7.864 1.00 87.44 71 LEU A C 1
ATOM 557 O O . LEU A 1 71 ? -11.850 7.247 8.981 1.00 87.44 71 LEU A O 1
ATOM 561 N N . GLU A 1 72 ? -12.680 8.681 7.474 1.00 85.94 72 GLU A N 1
ATOM 562 C CA . GLU A 1 72 ? -13.828 9.083 8.293 1.00 85.94 72 GLU A CA 1
ATOM 563 C C . GLU A 1 72 ? -14.759 7.897 8.551 1.00 85.94 72 GLU A C 1
ATOM 565 O O . GLU A 1 72 ? -15.127 7.634 9.698 1.00 85.94 72 GLU A O 1
ATOM 570 N N . ARG A 1 73 ? -15.084 7.135 7.502 1.00 90.19 73 ARG A N 1
ATOM 571 C CA . ARG A 1 73 ? -15.944 5.953 7.621 1.00 90.19 73 ARG A CA 1
ATOM 572 C C . ARG A 1 73 ? -15.265 4.825 8.388 1.00 90.19 73 ARG A C 1
ATOM 574 O O . ARG A 1 73 ? -15.927 4.190 9.205 1.00 90.19 73 ARG A O 1
ATOM 581 N N . LEU A 1 74 ? -13.968 4.601 8.173 1.00 90.94 74 LEU A N 1
ATOM 582 C CA . LEU A 1 74 ? -13.186 3.652 8.959 1.00 90.94 74 LEU A CA 1
ATOM 583 C C . LEU A 1 74 ? -13.217 4.048 10.435 1.00 90.94 74 LEU A C 1
ATOM 585 O O . LEU A 1 74 ? -13.477 3.197 11.277 1.00 90.94 74 LEU A O 1
ATOM 589 N N . SER A 1 75 ? -13.017 5.333 10.751 1.00 89.06 75 SER A N 1
ATOM 590 C CA . SER A 1 75 ? -13.071 5.838 12.127 1.00 89.06 75 SER A CA 1
ATOM 591 C C . SER A 1 75 ? -14.425 5.553 12.763 1.00 89.06 75 SER A C 1
ATOM 593 O O . SER A 1 75 ? -14.468 5.032 13.874 1.00 89.06 75 SER A O 1
ATOM 595 N N . ASP A 1 76 ? -15.521 5.853 12.068 1.00 89.19 76 ASP A N 1
ATOM 596 C CA . ASP A 1 76 ? -16.864 5.545 12.561 1.00 89.19 76 ASP A CA 1
ATOM 597 C C . ASP A 1 76 ? -17.061 4.024 12.731 1.00 89.19 76 ASP A C 1
ATOM 599 O O . ASP A 1 76 ? -17.627 3.581 13.732 1.00 89.19 76 ASP A O 1
ATOM 603 N N . ALA A 1 77 ? -16.559 3.202 11.805 1.00 91.12 77 ALA A N 1
ATOM 604 C CA . ALA A 1 77 ? -16.680 1.746 11.866 1.00 91.12 77 ALA A CA 1
ATOM 605 C C . ALA A 1 77 ? -15.904 1.131 13.039 1.00 91.12 77 ALA A C 1
ATOM 607 O O . ALA A 1 77 ? -16.432 0.249 13.713 1.00 91.12 77 ALA A O 1
ATOM 608 N N . VAL A 1 78 ? -14.679 1.594 13.312 1.00 91.19 78 VAL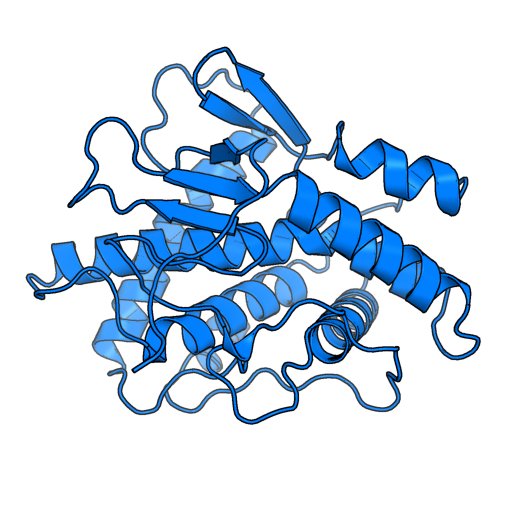 A N 1
ATOM 609 C CA . VAL A 1 78 ? -13.870 1.067 14.422 1.00 91.19 78 VAL A CA 1
ATOM 610 C C . VAL A 1 78 ? -14.325 1.593 15.783 1.00 91.19 78 VAL A C 1
ATOM 612 O O . VAL A 1 78 ? -14.246 0.860 16.761 1.00 91.19 78 VAL A O 1
ATOM 615 N N . GLN A 1 79 ? -14.840 2.826 15.867 1.00 86.44 79 GLN A N 1
ATOM 616 C CA . GLN A 1 79 ? -15.348 3.393 17.125 1.00 86.44 79 GLN A CA 1
ATOM 617 C C . GLN A 1 79 ? -16.645 2.737 17.591 1.00 86.44 79 GLN A C 1
ATOM 619 O O . GLN A 1 79 ? -16.850 2.551 18.788 1.00 86.44 79 GLN A O 1
ATOM 624 N N . ASN A 1 80 ? -17.523 2.397 16.649 1.00 86.06 80 ASN A N 1
ATOM 625 C CA . ASN A 1 80 ? -18.830 1.821 16.955 1.00 86.06 80 ASN A CA 1
ATOM 626 C C . ASN A 1 80 ? -18.795 0.290 17.102 1.00 86.06 80 ASN A C 1
ATOM 628 O O . ASN A 1 80 ? -19.845 -0.337 17.240 1.00 86.06 80 ASN A O 1
ATOM 632 N N . ASN A 1 81 ? -17.611 -0.329 17.071 1.00 87.50 81 ASN A N 1
ATOM 633 C CA . ASN A 1 81 ? -17.450 -1.775 17.135 1.00 87.50 81 ASN A CA 1
ATOM 634 C C . ASN A 1 81 ? -16.914 -2.220 18.501 1.00 87.50 81 ASN A C 1
ATOM 636 O O . ASN A 1 81 ? -15.747 -2.017 18.823 1.00 87.50 81 ASN A O 1
ATOM 640 N N . SER A 1 82 ? -17.753 -2.896 19.290 1.00 84.56 82 SER A N 1
ATOM 641 C CA . SER A 1 82 ? -17.382 -3.385 20.625 1.00 84.56 82 SER A CA 1
ATOM 642 C C . SER A 1 82 ? -16.339 -4.513 20.625 1.00 84.56 82 SER A C 1
ATOM 644 O O . SER A 1 82 ? -15.820 -4.852 21.686 1.00 84.56 82 SER A O 1
ATOM 646 N N . GLY A 1 83 ? -16.061 -5.129 19.470 1.00 88.62 83 GLY A N 1
ATOM 647 C CA . GLY A 1 83 ? -15.063 -6.190 19.300 1.00 88.62 83 GLY A CA 1
ATOM 648 C C . GLY A 1 83 ? -13.662 -5.690 18.932 1.00 88.62 83 GLY A C 1
ATOM 649 O O . GLY A 1 83 ? -12.717 -6.481 18.948 1.00 88.62 83 GLY A O 1
ATOM 650 N N . ILE A 1 84 ? -13.511 -4.399 18.618 1.00 90.44 84 ILE A N 1
ATOM 651 C CA . ILE A 1 84 ? -12.227 -3.773 18.286 1.00 90.44 84 ILE A CA 1
ATOM 652 C C . ILE A 1 84 ? -11.746 -2.978 19.493 1.00 90.44 84 ILE A C 1
ATOM 654 O O . ILE A 1 84 ? -12.450 -2.109 20.008 1.00 90.44 84 ILE A O 1
ATOM 658 N N . LYS A 1 85 ? -10.524 -3.256 19.954 1.00 89.69 85 LYS A N 1
ATOM 659 C CA . LYS A 1 85 ? -9.950 -2.465 21.045 1.00 89.69 85 LYS A CA 1
ATOM 660 C C . LYS A 1 85 ? -9.585 -1.066 20.545 1.00 89.69 85 LYS A C 1
ATOM 662 O O . LYS A 1 85 ? -9.127 -0.930 19.407 1.00 89.69 85 LYS A O 1
ATOM 667 N N . PRO A 1 86 ? -9.676 -0.035 21.403 1.00 86.12 86 PRO A N 1
ATOM 668 C CA . PRO A 1 86 ? -9.305 1.327 21.034 1.00 86.12 86 PRO A CA 1
ATOM 669 C C . PRO A 1 86 ? -7.911 1.441 20.392 1.00 86.12 86 PRO A C 1
ATOM 671 O O . PRO A 1 86 ? -7.761 2.076 19.353 1.00 86.12 86 PRO A O 1
ATOM 674 N N . GLU A 1 87 ? -6.895 0.784 20.958 1.00 84.50 87 GLU A N 1
ATOM 675 C CA . GLU A 1 87 ? -5.533 0.802 20.406 1.00 84.50 87 GLU A CA 1
ATOM 676 C C . GLU A 1 87 ? -5.411 0.169 19.008 1.00 84.50 87 GLU A C 1
ATOM 678 O O . GLU A 1 87 ? -4.642 0.659 18.184 1.00 84.50 87 GLU A O 1
ATOM 683 N N . GLU A 1 88 ? -6.190 -0.877 18.715 1.00 89.69 88 GLU A N 1
ATOM 684 C CA . GLU A 1 88 ? -6.190 -1.572 17.422 1.00 89.69 88 GLU A CA 1
ATOM 685 C C . GLU A 1 88 ? -6.813 -0.684 16.341 1.00 89.69 88 GLU A C 1
ATOM 687 O O . GLU A 1 88 ? -6.224 -0.486 15.278 1.00 89.69 88 GLU A O 1
ATOM 692 N N . GLY A 1 89 ? -7.983 -0.106 16.636 1.00 88.31 89 GLY A N 1
ATOM 693 C CA . GLY A 1 89 ? -8.686 0.802 15.730 1.00 88.31 89 GLY A CA 1
ATOM 694 C C . GLY A 1 89 ? -7.896 2.084 15.462 1.00 88.31 89 GLY A C 1
ATOM 695 O O . GLY A 1 89 ? -7.778 2.512 14.314 1.00 88.31 89 GLY A O 1
ATOM 696 N N . LEU A 1 90 ? -7.288 2.667 16.500 1.00 83.94 90 LEU A N 1
ATOM 697 C CA . LEU A 1 90 ? -6.432 3.842 16.351 1.00 83.94 90 LEU A CA 1
ATOM 698 C C . LEU A 1 90 ? -5.193 3.533 15.506 1.00 83.94 90 LEU A C 1
ATOM 700 O O . LEU A 1 90 ? -4.834 4.326 14.635 1.00 83.94 90 LEU A O 1
ATOM 704 N N . LEU A 1 91 ? -4.542 2.389 15.736 1.00 84.44 91 LEU A N 1
ATOM 705 C CA . LEU A 1 91 ? -3.389 1.998 14.936 1.00 84.44 91 LEU A CA 1
ATOM 706 C C . LEU A 1 91 ? -3.777 1.743 13.475 1.00 84.44 91 LEU A C 1
ATOM 708 O O . LEU A 1 91 ? -3.037 2.165 12.591 1.00 84.44 91 LEU A O 1
ATOM 712 N N . ALA A 1 92 ? -4.942 1.141 13.212 1.00 89.12 92 ALA A N 1
ATOM 713 C CA . ALA A 1 92 ? -5.454 0.945 11.855 1.00 89.12 92 ALA A CA 1
ATOM 714 C C . ALA A 1 92 ? -5.632 2.282 11.117 1.00 89.12 92 ALA A C 1
ATOM 716 O O . ALA A 1 92 ? -5.146 2.432 9.998 1.00 89.12 92 ALA A O 1
ATOM 717 N N . LEU A 1 93 ? -6.235 3.285 11.768 1.00 84.94 93 LEU A N 1
ATOM 718 C CA . LEU A 1 93 ? -6.363 4.644 11.220 1.00 84.94 93 LEU A CA 1
ATOM 719 C C . LEU A 1 93 ? -5.004 5.291 10.931 1.00 84.94 93 LEU A C 1
ATOM 721 O O . LEU A 1 93 ? -4.844 6.009 9.948 1.00 84.94 93 LEU A O 1
ATOM 725 N N . ILE A 1 94 ? -4.029 5.045 11.802 1.00 79.44 94 ILE A N 1
ATOM 726 C CA . ILE A 1 94 ? -2.690 5.617 11.707 1.00 79.44 94 ILE A CA 1
ATOM 727 C C . ILE A 1 94 ? -1.875 5.005 10.555 1.00 79.44 94 ILE A C 1
ATOM 729 O O . ILE A 1 94 ? -1.184 5.738 9.845 1.00 79.44 94 ILE A O 1
ATOM 733 N N . ILE A 1 95 ? -1.922 3.681 10.375 1.00 82.00 95 ILE A N 1
ATOM 734 C CA . ILE A 1 95 ? -1.135 2.994 9.336 1.00 82.00 95 ILE A CA 1
ATOM 735 C C . ILE A 1 95 ? -1.799 3.044 7.960 1.00 82.00 95 ILE A C 1
ATOM 737 O O . ILE A 1 95 ? -1.102 2.864 6.968 1.00 82.00 95 ILE A O 1
ATOM 741 N N . HIS A 1 96 ? -3.106 3.310 7.884 1.00 87.75 96 HIS A N 1
ATOM 742 C CA . HIS A 1 96 ? -3.903 3.268 6.652 1.00 87.75 96 HIS A CA 1
ATOM 743 C C . HIS A 1 96 ? -3.270 4.021 5.467 1.00 87.75 96 HIS A C 1
ATOM 745 O O . HIS A 1 96 ? -2.950 3.364 4.473 1.00 87.75 96 HIS A O 1
ATOM 751 N N . PRO A 1 97 ? -2.940 5.325 5.561 1.00 81.88 97 PRO A N 1
ATOM 752 C CA . PRO A 1 97 ? -2.302 6.016 4.441 1.00 81.88 97 PRO A CA 1
ATOM 753 C C . PRO A 1 97 ? -0.892 5.497 4.129 1.00 81.88 97 PRO A C 1
ATOM 755 O O . PRO A 1 97 ? -0.430 5.596 2.996 1.00 81.88 97 PRO A O 1
ATOM 758 N N . GLY A 1 98 ? -0.192 4.967 5.138 1.00 79.38 98 GLY A N 1
ATOM 759 C CA . GLY A 1 98 ? 1.139 4.383 4.980 1.00 79.38 98 GLY A CA 1
ATOM 760 C C . GLY A 1 98 ? 1.103 3.074 4.195 1.00 79.38 98 GLY A C 1
ATOM 761 O O . GLY A 1 98 ? 1.961 2.852 3.348 1.00 79.38 98 GLY A O 1
ATOM 762 N N . VAL A 1 99 ? 0.084 2.242 4.418 1.00 87.56 99 VAL A N 1
ATOM 763 C CA . VAL A 1 99 ? -0.137 1.023 3.629 1.00 87.56 99 VAL A CA 1
ATOM 764 C C . VAL A 1 99 ? -0.418 1.381 2.168 1.00 87.56 99 VAL A C 1
ATOM 766 O O . VAL A 1 99 ? 0.211 0.804 1.287 1.00 87.56 99 VAL A O 1
ATOM 769 N N . VAL A 1 100 ? -1.274 2.378 1.910 1.00 88.44 100 VAL A N 1
ATOM 770 C CA . VAL A 1 100 ? -1.557 2.851 0.540 1.00 88.44 100 VAL A CA 1
ATOM 771 C C . VAL A 1 100 ? -0.304 3.437 -0.118 1.00 88.44 100 VAL A C 1
ATOM 773 O O . VAL A 1 100 ? -0.003 3.126 -1.264 1.00 88.44 100 VAL A O 1
ATOM 776 N N . PHE A 1 101 ? 0.485 4.236 0.608 1.00 84.88 101 PHE A N 1
ATOM 777 C CA . PHE A 1 101 ? 1.766 4.735 0.101 1.00 84.88 101 PHE A CA 1
ATOM 778 C C . PHE A 1 101 ? 2.697 3.597 -0.329 1.00 84.88 101 PHE A C 1
ATOM 780 O O . PHE A 1 101 ? 3.230 3.621 -1.435 1.00 84.88 101 PHE A O 1
ATOM 787 N N . LEU A 1 102 ? 2.912 2.622 0.560 1.00 85.56 102 LEU A N 1
ATOM 788 C CA . LEU A 1 102 ? 3.818 1.506 0.302 1.00 85.56 102 LEU A CA 1
ATOM 789 C C . LEU A 1 102 ? 3.332 0.665 -0.875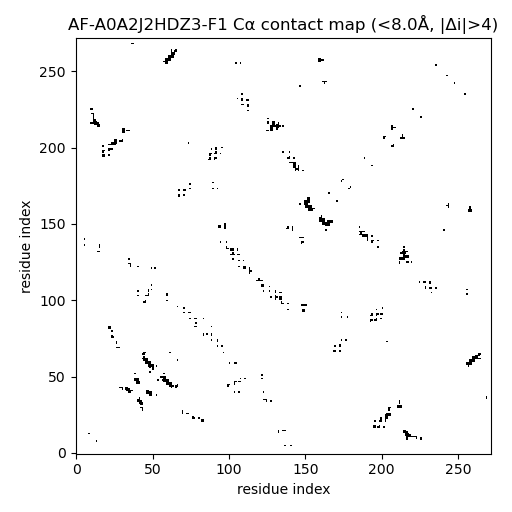 1.00 85.56 102 LEU A C 1
ATOM 791 O O . LEU A 1 102 ? 4.155 0.217 -1.666 1.00 85.56 102 LEU A O 1
ATOM 795 N N . HIS A 1 103 ? 2.018 0.495 -1.016 1.00 91.88 103 HIS A N 1
ATOM 796 C CA . HIS A 1 103 ? 1.415 -0.162 -2.170 1.00 91.88 103 HIS A CA 1
ATOM 797 C C . HIS A 1 103 ? 1.791 0.542 -3.478 1.00 91.88 103 HIS A C 1
ATOM 799 O O . HIS A 1 103 ? 2.351 -0.077 -4.378 1.00 91.88 103 HIS A O 1
ATOM 805 N N . GLU A 1 104 ? 1.582 1.854 -3.564 1.00 88.69 104 GLU A N 1
ATOM 806 C CA . GLU A 1 104 ? 1.915 2.619 -4.771 1.00 88.69 104 GLU A CA 1
ATOM 807 C C . GLU A 1 104 ? 3.430 2.732 -5.013 1.0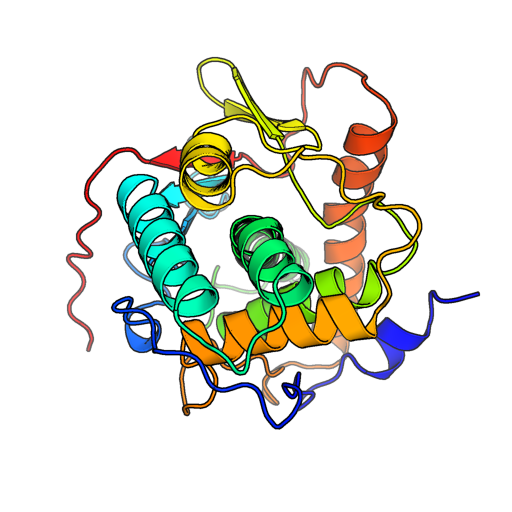0 88.69 104 GLU A C 1
ATOM 809 O O . GLU A 1 104 ? 3.888 2.769 -6.156 1.00 88.69 104 GLU A O 1
ATOM 814 N N . LEU A 1 105 ? 4.242 2.736 -3.950 1.00 85.69 105 LEU A N 1
ATOM 815 C CA . LEU A 1 105 ? 5.699 2.653 -4.062 1.00 85.69 105 LEU A CA 1
ATOM 816 C C . LEU A 1 105 ? 6.128 1.329 -4.703 1.00 85.69 105 LEU A C 1
ATOM 818 O O . LEU A 1 105 ? 7.057 1.315 -5.507 1.00 85.69 105 LEU A O 1
ATOM 822 N N . CYS A 1 106 ? 5.429 0.229 -4.412 1.00 90.50 106 CYS A N 1
ATOM 823 C CA . CYS A 1 106 ? 5.720 -1.055 -5.041 1.00 90.50 106 CYS A CA 1
ATOM 824 C C . CYS A 1 106 ? 5.526 -1.004 -6.563 1.00 90.50 106 CYS A C 1
ATOM 826 O O . CYS A 1 106 ? 6.328 -1.605 -7.276 1.00 90.50 106 CYS A O 1
ATOM 828 N N . HIS A 1 107 ? 4.550 -0.244 -7.074 1.00 91.50 107 HIS A N 1
ATOM 829 C CA . HIS A 1 107 ? 4.390 -0.029 -8.520 1.00 91.50 107 HIS A CA 1
ATOM 830 C C . HIS A 1 107 ? 5.585 0.707 -9.136 1.00 91.50 107 HIS A C 1
ATOM 832 O O . HIS A 1 107 ? 6.053 0.329 -10.212 1.00 91.50 107 HIS A O 1
ATOM 838 N N . HIS A 1 108 ? 6.148 1.696 -8.435 1.00 87.06 108 HIS A N 1
ATOM 839 C CA . HIS A 1 108 ? 7.399 2.337 -8.855 1.00 87.06 108 HIS A CA 1
ATOM 840 C C . HIS A 1 108 ? 8.577 1.350 -8.874 1.00 87.06 108 HIS A C 1
ATOM 842 O O . HIS A 1 108 ? 9.303 1.262 -9.868 1.00 87.06 108 HIS A O 1
ATOM 848 N N . THR A 1 109 ? 8.737 0.561 -7.810 1.00 88.19 109 THR A N 1
ATOM 849 C CA . THR A 1 109 ? 9.774 -0.476 -7.726 1.00 88.19 109 THR A CA 1
ATOM 850 C C . THR A 1 109 ? 9.637 -1.486 -8.865 1.00 88.19 109 THR A C 1
ATOM 852 O O . THR A 1 109 ? 10.628 -1.846 -9.500 1.00 88.19 109 THR A O 1
ATOM 855 N N . LEU A 1 110 ? 8.417 -1.919 -9.183 1.00 92.81 110 LEU A N 1
ATOM 856 C CA . LEU A 1 110 ? 8.153 -2.840 -10.286 1.00 92.81 110 LEU A CA 1
ATOM 857 C C . LEU A 1 110 ? 8.486 -2.235 -11.653 1.00 92.81 110 LEU A C 1
ATOM 859 O O . LEU A 1 110 ? 9.034 -2.938 -12.505 1.00 92.81 110 LEU A O 1
ATOM 863 N N . GLU A 1 111 ? 8.218 -0.945 -11.867 1.00 89.75 111 GLU A N 1
ATOM 864 C CA . GLU A 1 111 ? 8.669 -0.236 -13.069 1.00 89.75 111 GLU A CA 1
ATOM 865 C C . GLU A 1 111 ? 10.203 -0.269 -13.181 1.00 89.75 111 GLU A C 1
ATOM 867 O O . GLU A 1 111 ? 10.727 -0.662 -14.226 1.00 89.75 111 GLU A O 1
ATOM 872 N N . ASN A 1 112 ? 10.929 0.046 -12.100 1.00 87.75 112 ASN A N 1
ATOM 873 C CA . ASN A 1 112 ? 12.397 -0.006 -12.067 1.00 87.75 112 ASN A CA 1
ATOM 874 C C . ASN A 1 112 ? 12.935 -1.409 -12.378 1.00 87.75 112 ASN A C 1
ATOM 876 O O . ASN A 1 112 ? 13.841 -1.560 -13.203 1.00 87.75 112 ASN A O 1
ATOM 880 N N . VAL A 1 113 ? 12.348 -2.448 -11.777 1.00 90.81 113 VAL A N 1
ATOM 881 C CA . VAL A 1 113 ? 12.728 -3.846 -12.028 1.00 90.81 113 VAL A CA 1
ATOM 882 C C . VAL A 1 113 ? 12.528 -4.193 -13.498 1.00 90.81 113 VAL A C 1
ATOM 884 O O . VAL A 1 113 ? 13.466 -4.666 -14.142 1.00 90.81 113 VAL A O 1
ATOM 887 N N . ARG A 1 114 ? 11.351 -3.905 -14.066 1.00 91.56 114 ARG A N 1
ATOM 888 C CA . ARG A 1 114 ? 11.055 -4.194 -15.477 1.00 91.56 114 ARG A CA 1
ATOM 889 C C . ARG A 1 114 ? 12.008 -3.472 -16.422 1.00 91.56 114 ARG A C 1
ATOM 891 O O . ARG A 1 114 ? 12.537 -4.108 -17.333 1.00 91.56 114 ARG A O 1
ATOM 898 N N . VAL A 1 115 ? 12.286 -2.190 -16.173 1.00 87.50 115 VAL A N 1
ATOM 899 C CA . VAL A 1 115 ? 13.264 -1.407 -16.943 1.00 87.50 115 VAL A CA 1
ATOM 900 C C . VAL A 1 115 ? 14.655 -2.036 -16.851 1.00 87.50 115 VAL A C 1
ATOM 902 O O . VAL A 1 115 ? 15.286 -2.263 -17.883 1.00 87.50 115 VAL A O 1
ATOM 905 N N . SER A 1 116 ? 15.113 -2.386 -15.645 1.00 87.88 116 SER A N 1
ATOM 906 C CA . SER A 1 116 ? 16.435 -2.997 -15.429 1.00 87.88 116 SER A CA 1
ATOM 907 C C . SER A 1 116 ? 16.589 -4.362 -16.112 1.00 87.88 116 SER A C 1
ATOM 909 O O . SER A 1 116 ? 17.687 -4.744 -16.512 1.00 87.88 116 SER A O 1
ATOM 911 N N . MET A 1 117 ? 15.482 -5.090 -16.273 1.00 91.75 117 MET A N 1
ATOM 912 C CA . MET A 1 117 ? 15.431 -6.400 -16.921 1.00 91.75 117 MET A CA 1
ATOM 913 C C . MET A 1 117 ? 15.143 -6.320 -18.428 1.00 91.75 117 MET A C 1
ATOM 915 O O . MET A 1 117 ? 15.098 -7.355 -19.090 1.00 91.75 117 MET A O 1
ATOM 919 N N . GLY A 1 118 ? 14.932 -5.123 -18.989 1.00 90.19 118 GLY A N 1
ATOM 920 C CA . GLY A 1 118 ? 14.575 -4.942 -20.400 1.00 90.19 118 GLY A CA 1
ATOM 921 C C . GLY A 1 118 ? 13.182 -5.472 -20.768 1.00 90.19 118 GLY A C 1
ATOM 922 O O . GLY A 1 118 ? 12.920 -5.761 -21.939 1.00 90.19 118 GLY A O 1
ATOM 923 N N . LEU A 1 119 ? 12.290 -5.624 -19.785 1.00 89.75 119 LEU A N 1
ATOM 924 C CA . LEU A 1 119 ? 10.924 -6.100 -19.986 1.00 89.75 119 LEU A CA 1
ATOM 925 C C . LEU A 1 119 ? 10.037 -4.985 -20.554 1.00 89.75 119 LEU A C 1
ATOM 927 O O . LEU A 1 119 ? 10.224 -3.800 -20.282 1.00 89.75 119 LEU A O 1
ATOM 931 N N . ARG A 1 120 ? 9.052 -5.373 -21.369 1.00 81.31 120 ARG A N 1
ATOM 932 C CA . ARG A 1 120 ? 8.055 -4.448 -21.926 1.00 81.31 120 ARG A CA 1
ATOM 933 C C . ARG A 1 120 ? 6.848 -4.376 -20.996 1.00 81.31 120 ARG A C 1
ATOM 935 O O . ARG A 1 120 ? 6.362 -5.410 -20.559 1.00 81.31 120 ARG A O 1
ATOM 942 N N . GLY A 1 121 ? 6.319 -3.173 -20.792 1.00 78.44 121 GLY A N 1
ATOM 943 C CA . GLY A 1 121 ? 5.160 -2.936 -19.928 1.00 78.44 121 GLY A CA 1
ATOM 944 C C . GLY A 1 121 ? 5.553 -2.256 -18.620 1.00 78.44 121 GLY A C 1
ATOM 945 O O . GLY A 1 121 ? 6.674 -2.401 -18.146 1.00 78.44 121 GLY A O 1
ATOM 946 N N . VAL A 1 122 ? 4.628 -1.467 -18.077 1.00 81.19 122 VAL A N 1
ATOM 947 C CA . VAL A 1 122 ? 4.805 -0.736 -16.806 1.00 81.19 122 VAL A CA 1
ATOM 948 C C . VAL A 1 122 ? 3.979 -1.345 -15.675 1.00 81.19 122 VAL A C 1
ATOM 950 O O . VAL A 1 122 ? 4.129 -0.934 -14.535 1.00 81.19 122 VAL A O 1
ATOM 953 N N . TYR A 1 123 ? 3.103 -2.295 -16.008 1.00 86.75 123 TYR A N 1
ATOM 954 C CA . TYR A 1 123 ? 2.098 -2.855 -15.120 1.00 86.75 123 TYR A CA 1
ATOM 955 C C . TYR A 1 123 ? 1.591 -4.199 -15.650 1.00 86.75 123 TYR A C 1
ATOM 957 O O . TYR A 1 123 ? 1.420 -4.350 -16.866 1.00 86.75 123 TYR A O 1
ATOM 965 N N . GLU A 1 124 ? 1.290 -5.117 -14.738 1.00 88.75 124 GLU A N 1
ATOM 966 C CA . GLU A 1 124 ? 0.484 -6.320 -14.948 1.00 88.75 124 GLU A CA 1
ATOM 967 C C . GLU A 1 124 ? -0.518 -6.482 -13.797 1.00 88.75 124 GLU A C 1
ATOM 969 O O . GLU A 1 124 ? -0.175 -6.205 -12.658 1.00 88.75 124 GLU A O 1
ATOM 974 N N . ASP A 1 125 ? -1.716 -7.016 -14.050 1.00 86.94 125 ASP A N 1
ATOM 975 C CA . ASP A 1 125 ? -2.756 -7.201 -13.015 1.00 86.94 125 ASP A CA 1
ATOM 976 C C . ASP A 1 125 ? -2.260 -7.981 -11.780 1.00 86.94 125 ASP A C 1
ATOM 978 O O . ASP A 1 125 ? -2.698 -7.766 -10.654 1.00 86.94 125 ASP A O 1
ATOM 982 N N . VAL A 1 126 ? -1.304 -8.895 -11.973 1.00 89.75 126 VAL A N 1
ATOM 983 C CA . VAL A 1 126 ? -0.699 -9.670 -10.877 1.00 89.75 126 VAL A CA 1
ATOM 984 C C . VAL A 1 126 ? 0.159 -8.832 -9.921 1.00 89.75 126 VAL A C 1
ATOM 986 O O . VAL A 1 126 ? 0.497 -9.326 -8.843 1.00 89.75 126 VAL A O 1
ATOM 989 N N . ASP A 1 127 ? 0.487 -7.594 -10.299 1.00 92.94 127 ASP A N 1
ATOM 990 C CA . ASP A 1 127 ? 1.270 -6.648 -9.508 1.00 92.94 127 ASP A CA 1
ATOM 991 C C . ASP A 1 127 ? 0.525 -6.206 -8.255 1.00 92.94 127 ASP A C 1
ATOM 993 O O . ASP A 1 127 ? 1.147 -6.086 -7.207 1.00 92.94 127 ASP A O 1
ATOM 997 N N . GLU A 1 128 ? -0.796 -6.032 -8.304 1.00 92.12 128 GLU A N 1
ATOM 998 C CA . GLU A 1 128 ? -1.545 -5.493 -7.158 1.00 92.12 128 GLU A CA 1
ATOM 999 C C . GLU A 1 128 ? -1.474 -6.408 -5.935 1.00 92.12 128 GLU A C 1
ATOM 1001 O O . GLU A 1 128 ? -1.261 -5.936 -4.818 1.00 92.12 128 GLU A O 1
ATOM 1006 N N . GLY A 1 129 ? -1.571 -7.727 -6.132 1.00 92.94 129 GLY A N 1
ATOM 1007 C CA . GLY A 1 129 ? -1.434 -8.691 -5.041 1.00 92.94 129 GLY A CA 1
ATOM 1008 C C . GLY A 1 129 ? -0.030 -8.692 -4.425 1.00 92.94 129 GLY A C 1
ATOM 1009 O O . GLY A 1 129 ? 0.110 -8.789 -3.202 1.00 92.94 129 GLY A O 1
ATOM 1010 N N . LEU A 1 130 ? 1.009 -8.516 -5.253 1.00 94.62 130 LEU A N 1
ATOM 1011 C CA . LEU A 1 130 ? 2.397 -8.372 -4.805 1.00 94.62 130 LEU A CA 1
ATOM 1012 C C . LEU A 1 130 ? 2.603 -7.059 -4.040 1.00 94.62 130 LEU A C 1
ATOM 1014 O O . LEU A 1 130 ? 3.158 -7.080 -2.942 1.00 94.62 130 LEU A O 1
ATOM 1018 N N . CYS A 1 131 ? 2.129 -5.938 -4.586 1.00 94.31 131 CYS A N 1
ATOM 1019 C CA . CYS A 1 131 ? 2.183 -4.619 -3.961 1.00 94.31 131 CYS A CA 1
ATOM 1020 C C . CYS A 1 131 ? 1.481 -4.629 -2.598 1.00 94.31 131 CYS A C 1
ATOM 1022 O O . CYS A 1 131 ? 2.063 -4.199 -1.597 1.00 94.31 131 CYS A O 1
ATOM 1024 N N . GLN A 1 132 ? 0.287 -5.227 -2.522 1.00 93.56 132 GLN A N 1
ATOM 1025 C CA . GLN A 1 132 ? -0.466 -5.304 -1.279 1.00 93.56 132 GLN A CA 1
ATOM 1026 C C . GLN A 1 132 ? 0.224 -6.210 -0.253 1.00 93.56 132 GLN A C 1
ATOM 1028 O O . GLN A 1 132 ? 0.333 -5.835 0.918 1.00 93.56 132 GLN A O 1
ATOM 1033 N N . TYR A 1 133 ? 0.726 -7.377 -0.679 1.00 94.06 133 TYR A N 1
ATOM 1034 C CA . TYR A 1 133 ? 1.497 -8.279 0.180 1.00 94.06 133 TYR A CA 1
ATOM 1035 C C . TYR A 1 133 ? 2.727 -7.574 0.756 1.00 94.06 133 TYR A C 1
ATOM 1037 O O . TYR A 1 133 ? 2.941 -7.595 1.970 1.00 94.06 133 TYR A O 1
ATOM 1045 N N . THR A 1 134 ? 3.512 -6.908 -0.093 1.00 91.69 134 THR A N 1
ATOM 1046 C CA . THR A 1 134 ? 4.703 -6.168 0.328 1.00 91.69 134 THR A CA 1
ATOM 1047 C C . THR A 1 134 ? 4.346 -5.071 1.326 1.00 91.69 134 THR A C 1
ATOM 1049 O O . THR A 1 134 ? 4.962 -5.009 2.391 1.00 91.69 134 THR A O 1
ATOM 1052 N N . ALA A 1 135 ? 3.330 -4.251 1.041 1.00 90.12 135 ALA A N 1
ATOM 1053 C CA . ALA A 1 135 ? 2.901 -3.176 1.933 1.00 90.12 135 ALA A CA 1
ATOM 1054 C C . ALA A 1 135 ? 2.510 -3.707 3.323 1.00 90.12 135 ALA A C 1
ATOM 1056 O O . ALA A 1 135 ? 2.999 -3.212 4.341 1.00 90.12 135 ALA A O 1
ATOM 1057 N N . PHE A 1 136 ? 1.699 -4.768 3.376 1.00 91.69 136 PHE A N 1
ATOM 1058 C CA . PHE A 1 136 ? 1.289 -5.400 4.633 1.00 91.69 136 PHE A CA 1
ATOM 1059 C C . PHE A 1 136 ? 2.479 -5.969 5.407 1.00 91.69 136 PHE A C 1
ATOM 1061 O O . PHE A 1 136 ? 2.605 -5.737 6.610 1.00 91.69 136 PHE A O 1
ATOM 1068 N N . ARG A 1 137 ? 3.380 -6.689 4.731 1.00 87.88 137 ARG A N 1
ATOM 1069 C CA . ARG A 1 137 ? 4.551 -7.293 5.377 1.00 87.88 137 ARG A CA 1
ATOM 1070 C C . ARG A 1 137 ? 5.533 -6.243 5.888 1.00 87.88 137 ARG A C 1
ATOM 1072 O O . ARG A 1 137 ? 6.032 -6.399 6.997 1.00 87.88 137 ARG A O 1
ATOM 1079 N N . LEU A 1 138 ? 5.791 -5.175 5.132 1.00 82.81 138 LEU A N 1
ATOM 1080 C CA . LEU A 1 138 ? 6.673 -4.088 5.572 1.00 82.81 138 LEU A CA 1
ATOM 1081 C C . LEU A 1 138 ? 6.130 -3.392 6.823 1.00 82.81 138 LEU A C 1
ATOM 1083 O O . LEU A 1 138 ? 6.888 -3.150 7.762 1.00 82.81 138 LEU A O 1
ATOM 1087 N N . VAL A 1 139 ? 4.822 -3.117 6.870 1.00 83.00 139 VAL A N 1
ATOM 1088 C CA . VAL A 1 139 ? 4.195 -2.533 8.062 1.00 83.00 139 VAL A CA 1
ATOM 1089 C C . VAL A 1 139 ? 4.245 -3.511 9.235 1.00 83.00 139 VAL A C 1
ATOM 1091 O O . VAL A 1 139 ? 4.646 -3.116 10.326 1.00 83.00 139 VAL A O 1
ATOM 1094 N N . GLU A 1 140 ? 3.919 -4.789 9.032 1.00 84.69 140 GLU A N 1
ATOM 1095 C CA . GLU A 1 140 ? 3.951 -5.807 10.092 1.00 84.69 140 GLU A CA 1
ATOM 1096 C C . GLU A 1 140 ? 5.350 -5.989 10.703 1.00 84.69 140 GLU A C 1
ATOM 1098 O O . GLU A 1 140 ? 5.499 -5.994 11.925 1.00 84.69 140 GLU A O 1
ATOM 1103 N N . GLU A 1 141 ? 6.384 -6.110 9.866 1.00 76.50 141 GLU A N 1
ATOM 1104 C CA . GLU A 1 141 ? 7.771 -6.323 10.306 1.00 76.50 141 GLU A CA 1
ATOM 1105 C C . GLU A 1 141 ? 8.423 -5.047 10.872 1.00 76.50 141 GLU A C 1
ATOM 1107 O O . GLU A 1 141 ? 9.528 -5.093 11.411 1.00 76.50 141 GLU A O 1
ATOM 1112 N N . SER A 1 142 ? 7.737 -3.903 10.809 1.00 70.25 142 SER A N 1
ATOM 1113 C CA . SER A 1 142 ? 8.221 -2.652 11.394 1.00 70.25 142 SER A CA 1
ATOM 1114 C C . SER A 1 142 ? 8.109 -2.557 12.916 1.00 70.25 142 SER A C 1
ATOM 1116 O O . SER A 1 142 ? 8.586 -1.583 13.515 1.00 70.25 142 SER A O 1
ATOM 1118 N N . SER A 1 143 ? 7.498 -3.562 13.551 1.00 59.56 143 SER A N 1
ATOM 1119 C CA . SER A 1 143 ? 7.403 -3.680 15.006 1.00 59.56 143 SER A CA 1
ATOM 1120 C C . SER A 1 143 ? 8.770 -3.466 15.667 1.00 59.56 143 SER A C 1
ATOM 1122 O O . SER A 1 143 ? 9.754 -4.105 15.295 1.00 59.56 143 SER A O 1
ATOM 1124 N N . GLY A 1 144 ? 8.848 -2.556 16.639 1.00 46.09 144 GLY A N 1
ATOM 1125 C CA . GLY A 1 144 ? 10.088 -2.260 17.368 1.00 46.09 144 GLY A CA 1
ATOM 1126 C C . GLY A 1 144 ? 11.130 -1.407 16.627 1.00 46.09 144 GLY A C 1
ATOM 1127 O O . GLY A 1 144 ? 12.114 -1.014 17.249 1.00 46.09 144 GLY A O 1
ATOM 1128 N N . LEU A 1 145 ? 10.921 -1.062 15.350 1.00 45.94 145 LEU A N 1
ATOM 1129 C CA . LEU A 1 145 ? 11.787 -0.124 14.620 1.00 45.94 145 LEU A CA 1
ATOM 1130 C C . LEU A 1 145 ? 11.341 1.339 14.772 1.00 45.94 145 LEU A C 1
ATOM 1132 O O . LEU A 1 145 ? 12.089 2.237 14.410 1.00 45.94 145 LEU A O 1
ATOM 1136 N N . GLY A 1 146 ? 10.140 1.607 15.302 1.00 42.91 146 GLY A N 1
ATOM 1137 C CA . GLY A 1 146 ? 9.628 2.970 15.526 1.00 42.91 146 GLY A CA 1
ATOM 1138 C C . GLY A 1 146 ? 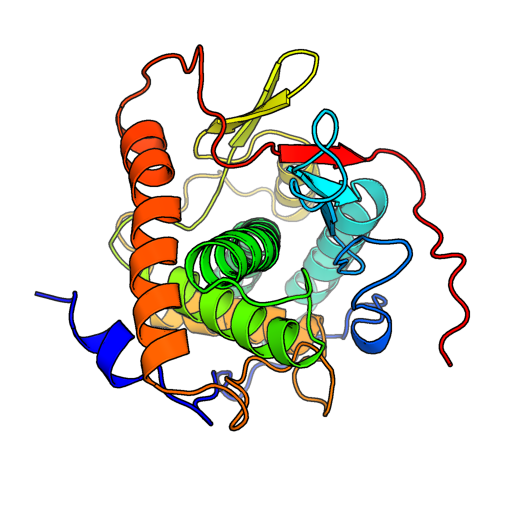9.453 3.820 14.253 1.00 42.91 146 GLY A C 1
ATOM 1139 O O . GLY A 1 146 ? 9.202 5.019 14.359 1.00 42.91 146 GLY A O 1
ATOM 1140 N N . LEU A 1 147 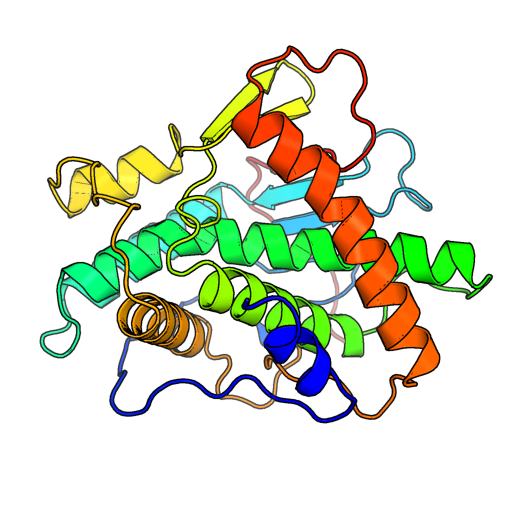? 9.591 3.215 13.065 1.00 44.38 147 LEU A N 1
ATOM 1141 C CA . LEU A 1 147 ? 9.952 3.910 11.820 1.00 44.38 147 LEU A CA 1
ATOM 1142 C C . LEU A 1 147 ? 8.969 3.747 10.646 1.00 44.38 147 LEU A C 1
ATOM 1144 O O . LEU A 1 147 ? 9.142 4.452 9.662 1.00 44.38 147 LEU A O 1
ATOM 1148 N N . LEU A 1 148 ? 7.954 2.866 10.712 1.00 48.50 148 LEU A N 1
ATOM 1149 C CA . LEU A 1 148 ? 7.002 2.653 9.589 1.00 48.50 148 LEU A CA 1
ATOM 1150 C C . LEU A 1 148 ? 5.502 2.745 9.957 1.00 48.50 148 LEU A C 1
ATOM 1152 O O . LEU A 1 148 ? 4.633 2.511 9.123 1.00 48.50 148 LEU A O 1
ATOM 1156 N N . VAL A 1 149 ? 5.174 3.227 11.154 1.00 44.81 149 VAL A N 1
ATOM 1157 C CA . VAL A 1 149 ? 3.845 3.731 11.558 1.00 44.81 149 VAL A CA 1
ATOM 1158 C C . VAL A 1 149 ? 3.792 5.290 11.672 1.00 44.81 149 VAL A C 1
ATOM 1160 O O . VAL A 1 149 ? 4.235 5.800 12.697 1.00 44.81 149 VAL A O 1
ATOM 1163 N N . THR A 1 150 ? 3.285 6.032 10.655 1.00 40.16 150 THR A N 1
ATOM 1164 C CA . THR A 1 150 ? 3.083 7.526 10.492 1.00 40.16 150 THR A CA 1
ATOM 1165 C C . THR A 1 150 ? 4.021 8.388 9.587 1.00 40.16 150 THR A C 1
ATOM 1167 O O . THR A 1 150 ? 4.984 8.946 10.088 1.00 40.16 150 THR A O 1
ATOM 1170 N N . PRO A 1 151 ? 3.688 8.709 8.314 1.00 40.22 151 PRO A N 1
ATOM 1171 C CA . PRO A 1 151 ? 4.347 9.806 7.549 1.00 40.22 151 PRO A CA 1
ATOM 1172 C C . PRO A 1 151 ? 3.698 11.214 7.670 1.00 40.22 151 PRO A C 1
ATOM 1174 O O . PRO A 1 151 ? 2.504 11.339 7.517 1.00 40.22 151 PRO A O 1
ATOM 1177 N N . TYR A 1 152 ? 4.442 12.311 7.888 1.00 36.50 152 TYR A N 1
ATOM 1178 C CA . TYR A 1 152 ? 4.035 13.730 7.695 1.00 36.50 152 TYR A CA 1
ATOM 1179 C C . TYR A 1 152 ? 4.227 14.187 6.247 1.00 36.50 152 TYR A C 1
ATOM 1181 O O . TYR A 1 152 ? 5.318 14.056 5.703 1.00 36.50 152 TYR A O 1
ATOM 1189 N N . MET A 1 153 ? 3.235 14.863 5.656 1.00 37.47 153 MET A N 1
ATOM 1190 C CA . MET A 1 153 ? 3.374 15.501 4.337 1.00 37.47 153 MET A CA 1
ATOM 1191 C C . MET A 1 153 ? 3.664 17.007 4.444 1.00 37.47 153 MET A C 1
ATOM 1193 O O . MET A 1 153 ? 2.784 17.776 4.824 1.00 37.47 153 MET A O 1
ATOM 1197 N N . VAL A 1 154 ? 4.873 17.458 4.079 1.00 33.59 154 VAL A N 1
ATOM 1198 C CA . VAL A 1 154 ? 5.190 18.898 3.961 1.00 33.59 154 VAL A CA 1
ATOM 1199 C C . VAL A 1 154 ? 5.074 19.311 2.495 1.00 33.59 154 VAL A C 1
ATOM 1201 O O . VAL A 1 154 ? 5.769 18.786 1.629 1.00 33.59 154 VAL A O 1
ATOM 1204 N N . HIS A 1 155 ? 4.166 20.243 2.211 1.00 33.09 155 HIS A N 1
ATOM 1205 C CA . HIS A 1 155 ? 3.879 20.718 0.860 1.00 33.09 155 HIS A CA 1
ATOM 1206 C C . HIS A 1 155 ? 4.899 21.781 0.418 1.00 33.09 155 HIS A C 1
ATOM 1208 O O . HIS A 1 155 ? 4.877 22.907 0.920 1.00 33.09 155 HIS A O 1
ATOM 1214 N N . HIS A 1 156 ? 5.748 21.457 -0.560 1.00 33.81 156 HIS A N 1
ATOM 1215 C CA . HIS A 1 156 ? 6.714 22.377 -1.163 1.00 33.81 156 HIS A CA 1
ATOM 1216 C C . HIS A 1 156 ? 6.313 22.697 -2.602 1.00 33.81 156 HIS A C 1
ATOM 1218 O O . HIS A 1 156 ? 6.903 22.180 -3.539 1.00 33.81 156 HIS A O 1
ATOM 1224 N N . GLY A 1 157 ? 5.313 23.566 -2.776 1.00 39.44 157 GLY A N 1
ATOM 1225 C CA . GLY A 1 157 ? 4.930 24.111 -4.086 1.00 39.44 157 GLY A CA 1
ATOM 1226 C C . GLY A 1 157 ? 4.437 23.066 -5.096 1.00 39.44 157 GLY A C 1
ATOM 1227 O O . GLY A 1 157 ? 3.232 22.932 -5.282 1.00 39.44 157 GLY A O 1
ATOM 1228 N N . ASP A 1 158 ? 5.364 22.371 -5.756 1.00 32.34 158 ASP A N 1
ATOM 1229 C CA . ASP A 1 158 ? 5.172 21.393 -6.832 1.00 32.34 158 ASP A CA 1
ATOM 1230 C C . ASP A 1 158 ? 5.502 19.932 -6.449 1.00 32.34 158 ASP A C 1
ATOM 1232 O O . ASP A 1 158 ? 5.346 19.040 -7.285 1.00 32.34 158 ASP A O 1
ATOM 1236 N N . HIS A 1 159 ? 5.931 19.666 -5.209 1.00 34.84 159 HIS A N 1
ATOM 1237 C CA . HIS A 1 159 ? 6.147 18.313 -4.683 1.00 34.84 159 HIS A CA 1
ATOM 1238 C C . HIS A 1 159 ? 5.953 18.242 -3.156 1.00 34.84 159 HIS A C 1
ATOM 1240 O O . HIS A 1 159 ? 6.020 19.249 -2.445 1.00 34.84 159 HIS A O 1
ATOM 1246 N N . ILE A 1 160 ? 5.687 17.040 -2.634 1.00 34.44 160 ILE A N 1
ATOM 1247 C CA . ILE A 1 160 ? 5.538 16.784 -1.194 1.00 34.44 160 ILE A CA 1
ATOM 1248 C C . ILE A 1 160 ? 6.801 16.114 -0.661 1.00 34.44 160 ILE A C 1
ATOM 1250 O O . ILE A 1 160 ? 7.235 15.087 -1.181 1.00 34.44 160 ILE A O 1
ATOM 1254 N N . HIS A 1 161 ? 7.369 16.675 0.408 1.00 37.41 161 HIS A N 1
ATOM 1255 C CA . HIS A 1 161 ? 8.397 16.001 1.201 1.00 37.41 161 HIS A CA 1
ATOM 1256 C C . HIS A 1 161 ? 7.691 15.088 2.201 1.00 37.41 161 HIS A C 1
ATOM 1258 O O . HIS A 1 161 ? 6.871 15.547 3.004 1.00 37.41 161 HIS A O 1
ATOM 1264 N N . VAL A 1 162 ? 7.989 13.790 2.137 1.00 38.81 162 VAL A N 1
ATOM 1265 C CA . VAL A 1 162 ? 7.522 12.810 3.123 1.00 38.81 162 VAL A CA 1
ATOM 1266 C C . VAL A 1 162 ? 8.493 12.852 4.299 1.00 38.81 162 VAL A C 1
ATOM 1268 O O . VAL A 1 162 ? 9.526 12.187 4.303 1.00 38.81 162 VAL A O 1
ATOM 1271 N N . HIS A 1 163 ? 8.175 13.678 5.289 1.00 39.94 163 HIS A N 1
ATOM 1272 C CA . HIS A 1 163 ? 8.773 13.574 6.615 1.00 39.94 163 HIS A CA 1
ATOM 1273 C C . HIS A 1 163 ? 7.954 12.594 7.455 1.00 39.94 163 HIS A C 1
ATOM 1275 O O . HIS A 1 163 ? 6.921 12.108 7.031 1.00 39.94 163 HIS A O 1
ATOM 1281 N N . TRP A 1 164 ? 8.407 12.242 8.644 1.00 42.94 164 TRP A N 1
ATOM 1282 C CA . TRP A 1 164 ? 7.773 11.249 9.510 1.00 42.94 164 TRP A CA 1
ATOM 1283 C C . TRP A 1 164 ? 7.544 11.929 10.866 1.00 42.94 164 TRP A C 1
ATOM 1285 O O . TRP A 1 164 ? 8.550 12.050 11.574 1.00 42.94 164 TRP A O 1
ATOM 1295 N N . PRO A 1 165 ? 6.364 12.543 11.201 1.00 42.38 165 PRO A N 1
ATOM 1296 C CA . PRO A 1 165 ? 5.006 11.931 11.273 1.00 42.38 165 PRO A CA 1
ATOM 1297 C C . PRO A 1 165 ? 3.735 12.818 11.018 1.00 42.38 165 PRO A C 1
ATOM 1299 O O . PRO A 1 165 ? 3.681 13.948 11.473 1.00 42.38 165 PRO A O 1
ATOM 1302 N N . PHE A 1 166 ? 2.680 12.319 10.345 1.00 46.69 166 PHE A N 1
ATOM 1303 C CA . PHE A 1 166 ? 1.423 13.003 9.910 1.00 46.69 166 PHE A CA 1
ATOM 1304 C C . PHE A 1 166 ? 0.998 14.311 10.637 1.00 46.69 166 PHE A C 1
ATOM 1306 O O . PHE A 1 166 ? 0.265 14.230 11.623 1.00 46.69 166 PHE A O 1
ATOM 1313 N N . ASP A 1 167 ? 1.240 15.507 10.062 1.00 48.84 167 ASP A N 1
ATOM 1314 C CA . ASP A 1 167 ? 0.250 16.599 10.111 1.00 48.84 167 ASP A CA 1
ATOM 1315 C C . ASP A 1 167 ? -0.320 16.857 8.725 1.00 48.84 167 ASP A C 1
ATOM 1317 O O . ASP A 1 167 ? 0.385 17.135 7.763 1.00 48.84 167 ASP A O 1
ATOM 1321 N N . TRP A 1 168 ? -1.649 16.846 8.731 1.00 49.47 168 TRP A N 1
ATOM 1322 C CA . TRP A 1 168 ? -2.554 17.406 7.741 1.00 49.47 168 TRP A CA 1
ATOM 1323 C C . TRP A 1 168 ? -2.594 16.722 6.358 1.00 49.47 168 TRP A C 1
ATOM 1325 O O . TRP A 1 168 ? -1.560 16.437 5.765 1.00 49.47 168 TRP A O 1
ATOM 1335 N N . PRO A 1 169 ? -3.793 16.457 5.799 1.00 55.25 169 PRO A N 1
ATOM 1336 C CA . PRO A 1 169 ? -5.143 16.699 6.339 1.00 55.25 169 PRO A CA 1
ATOM 1337 C C . PRO A 1 169 ? -5.711 15.558 7.206 1.00 55.25 169 PRO A C 1
ATOM 1339 O O . PRO A 1 169 ? -6.666 15.766 7.951 1.00 55.25 169 PRO A O 1
ATOM 1342 N N . PHE A 1 170 ? -5.100 14.372 7.205 1.00 61.53 170 PHE A N 1
ATOM 1343 C CA . PHE A 1 170 ? -5.644 13.185 7.889 1.00 61.53 170 PHE A CA 1
ATOM 1344 C C . PHE A 1 170 ? -5.624 13.284 9.424 1.00 61.53 170 PHE A C 1
ATOM 1346 O O . PHE A 1 170 ? -6.500 12.747 10.103 1.00 61.53 170 PHE A O 1
ATOM 1353 N N . ARG A 1 171 ? -4.684 14.064 9.984 1.00 62.50 171 ARG A N 1
ATOM 1354 C CA . ARG A 1 171 ? -4.606 14.349 11.430 1.00 62.50 171 ARG A CA 1
ATOM 1355 C C . ARG A 1 171 ? -5.898 14.960 11.977 1.00 62.50 171 ARG A C 1
ATOM 1357 O O . ARG A 1 171 ? -6.258 14.681 13.119 1.00 62.50 171 ARG A O 1
ATOM 1364 N N . GLY A 1 172 ? -6.583 15.788 11.182 1.00 60.81 172 GLY A N 1
ATOM 1365 C CA . GLY A 1 172 ? -7.848 16.408 11.576 1.00 60.81 172 GLY A CA 1
ATOM 1366 C C . GLY A 1 172 ? -8.909 15.360 11.902 1.00 60.81 172 GLY A C 1
ATOM 1367 O O . GLY A 1 172 ? -9.489 15.407 12.982 1.00 60.81 172 GLY A O 1
ATOM 1368 N N . VAL A 1 173 ? -9.081 14.371 11.022 1.00 61.12 173 VAL A N 1
ATOM 1369 C CA . VAL A 1 173 ? -10.064 13.286 11.178 1.00 61.12 173 VAL A CA 1
ATOM 1370 C C . VAL A 1 173 ? -9.780 12.464 12.437 1.00 61.12 173 VAL A C 1
ATOM 1372 O O . VAL A 1 173 ? -10.658 12.310 13.287 1.00 61.12 173 VAL A O 1
ATOM 1375 N N . ILE A 1 174 ? -8.530 12.020 12.610 1.00 61.38 174 ILE A N 1
ATOM 1376 C CA . ILE A 1 174 ? -8.119 11.207 13.765 1.00 61.38 174 ILE A CA 1
ATOM 1377 C C . ILE A 1 174 ? -8.319 11.990 15.072 1.00 61.38 174 ILE A C 1
ATOM 1379 O O . ILE A 1 174 ? -8.908 11.484 16.028 1.00 61.38 174 ILE A O 1
ATOM 1383 N N . ARG A 1 175 ? -7.880 13.256 15.118 1.00 62.81 175 ARG A N 1
ATOM 1384 C CA . ARG A 1 175 ? -7.974 14.095 16.322 1.00 62.81 175 ARG A CA 1
ATOM 1385 C C . ARG A 1 175 ? -9.419 14.430 16.692 1.00 62.81 175 ARG A C 1
ATOM 1387 O O . ARG A 1 175 ? -9.754 14.361 17.871 1.00 62.81 175 ARG A O 1
ATOM 1394 N N . LEU A 1 176 ? -10.249 14.799 15.713 1.00 62.03 176 LEU A N 1
ATOM 1395 C CA . LEU A 1 176 ? -11.642 15.201 15.938 1.00 62.03 176 LEU A CA 1
ATOM 1396 C C . LEU A 1 176 ? -12.481 14.067 16.528 1.00 62.03 176 LEU A C 1
ATOM 1398 O O . LEU A 1 176 ? -13.351 14.328 17.353 1.00 62.03 176 LEU A O 1
ATOM 1402 N N . ARG A 1 177 ? -12.228 12.821 16.112 1.00 65.00 177 ARG A N 1
ATOM 1403 C CA . ARG A 1 177 ? -13.049 11.675 16.515 1.00 65.00 177 ARG A CA 1
ATOM 1404 C C . ARG A 1 177 ? -12.525 10.951 17.751 1.00 65.00 177 ARG A C 1
ATOM 1406 O O . ARG A 1 177 ? -13.337 10.500 18.550 1.00 65.00 177 ARG A O 1
ATOM 1413 N N . TRP A 1 178 ? -11.209 10.847 17.940 1.00 60.31 178 TRP A N 1
ATOM 1414 C CA . TRP A 1 178 ? -10.625 10.021 19.011 1.00 60.31 178 TRP A CA 1
ATOM 1415 C C . TRP A 1 178 ? -10.080 10.804 20.210 1.00 60.31 178 TRP A C 1
ATOM 1417 O O . TRP A 1 178 ? -9.720 10.191 21.212 1.00 60.31 178 TRP A O 1
ATOM 1427 N N . ASN A 1 179 ? -10.019 12.140 20.134 1.00 53.69 179 ASN A N 1
ATOM 1428 C CA . ASN A 1 179 ? -9.592 13.038 21.219 1.00 53.69 179 ASN A CA 1
ATOM 1429 C C . ASN A 1 179 ? -8.281 12.611 21.929 1.00 53.69 179 ASN A C 1
ATOM 1431 O O . ASN A 1 179 ? -8.076 12.883 23.112 1.00 53.69 179 ASN A O 1
ATOM 1435 N N . TYR A 1 180 ? -7.397 11.914 21.206 1.00 48.69 180 TYR A N 1
ATOM 1436 C CA . TYR A 1 180 ? -6.234 11.230 21.768 1.00 48.69 180 TYR A CA 1
ATOM 1437 C C . TYR A 1 180 ? -4.956 12.064 21.572 1.00 48.69 180 TYR A C 1
ATOM 1439 O O . TYR A 1 180 ? -4.755 12.636 20.493 1.00 48.69 180 TYR A O 1
ATOM 1447 N N . PRO A 1 181 ? -4.053 12.144 22.566 1.00 45.41 181 PRO A N 1
ATOM 1448 C CA . PRO A 1 181 ? -2.722 12.694 22.347 1.00 45.41 181 PRO A CA 1
ATOM 1449 C C . PRO A 1 181 ? -1.954 11.785 21.374 1.00 45.41 181 PRO A C 1
ATOM 1451 O O . PRO A 1 181 ? -1.797 10.597 21.629 1.00 45.41 181 PRO A O 1
ATOM 1454 N N . LEU A 1 182 ? -1.453 12.354 20.270 1.00 48.75 182 LEU A N 1
ATOM 1455 C CA . LEU A 1 182 ? -0.777 11.670 19.143 1.00 48.75 182 LEU A CA 1
ATOM 1456 C C . LEU A 1 182 ? 0.473 10.843 19.493 1.00 48.75 182 LEU A C 1
ATOM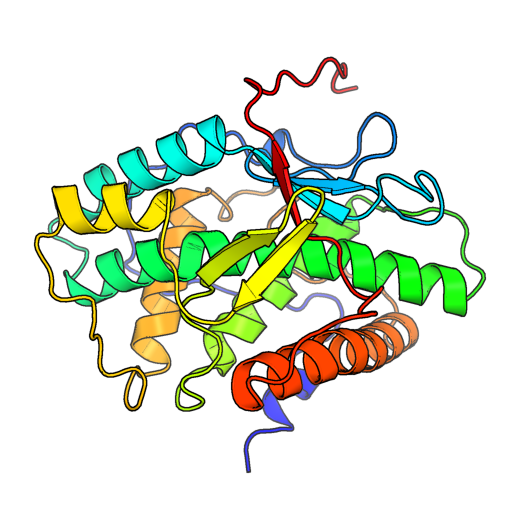 1458 O O . LEU A 1 182 ? 1.109 10.275 18.612 1.00 48.75 182 LEU A O 1
ATOM 1462 N N . TYR A 1 183 ? 0.836 10.764 20.764 1.00 48.16 183 TYR A N 1
ATOM 1463 C CA . TYR A 1 183 ? 1.992 10.022 21.221 1.00 48.16 183 TYR A CA 1
ATOM 1464 C C . TYR A 1 183 ? 1.566 8.615 21.643 1.00 48.16 183 TYR A C 1
ATOM 1466 O O . TYR A 1 183 ? 1.605 8.275 22.825 1.00 48.16 183 TYR A O 1
ATOM 1474 N N . MET A 1 184 ? 1.211 7.762 20.674 1.00 50.50 184 MET A N 1
ATOM 1475 C CA . MET A 1 184 ? 1.516 6.345 20.879 1.00 50.50 184 MET A CA 1
ATOM 1476 C C . MET A 1 184 ? 3.035 6.278 21.029 1.00 50.50 184 MET A C 1
ATOM 1478 O O . MET A 1 184 ? 3.760 6.771 20.165 1.00 50.50 184 MET A O 1
ATOM 1482 N N . ARG A 1 185 ? 3.546 5.753 22.149 1.00 51.16 185 ARG A N 1
ATOM 1483 C CA . ARG A 1 185 ? 4.990 5.533 22.285 1.00 51.16 185 ARG A CA 1
ATOM 1484 C C . ARG A 1 185 ? 5.382 4.452 21.274 1.00 51.16 185 ARG A C 1
ATOM 1486 O O . ARG A 1 185 ? 5.311 3.266 21.569 1.00 51.16 185 ARG A O 1
ATOM 1493 N N . LEU A 1 186 ? 5.787 4.891 20.081 1.00 50.84 186 LEU A N 1
ATOM 1494 C CA . LEU A 1 186 ? 6.170 4.057 18.935 1.00 50.84 186 LEU A CA 1
ATOM 1495 C C . LEU A 1 186 ? 7.292 3.058 19.273 1.00 50.84 186 LEU A C 1
ATOM 1497 O O . LEU A 1 186 ? 7.455 2.050 18.594 1.00 50.84 186 LEU A O 1
ATOM 1501 N N . ASN A 1 187 ? 8.023 3.304 20.362 1.00 49.25 187 ASN A N 1
ATOM 1502 C CA . ASN A 1 187 ? 9.132 2.482 20.841 1.00 49.25 187 ASN A CA 1
ATOM 1503 C C . ASN A 1 187 ? 8.692 1.119 21.416 1.00 49.25 187 ASN A C 1
ATOM 1505 O O . ASN A 1 187 ? 9.551 0.336 21.811 1.00 49.25 187 ASN A O 1
ATOM 1509 N N . SER A 1 188 ? 7.386 0.836 21.510 1.00 56.38 188 SER A N 1
ATOM 1510 C CA . SER A 1 188 ? 6.874 -0.425 22.066 1.00 56.38 188 SER A CA 1
ATOM 1511 C C . SER A 1 188 ? 5.595 -0.940 21.395 1.00 56.38 188 SER A C 1
ATOM 1513 O O . SER A 1 188 ? 4.829 -1.655 22.040 1.00 56.38 188 SER A O 1
ATOM 1515 N N . ILE A 1 189 ? 5.320 -0.568 20.137 1.00 71.06 189 ILE A N 1
ATOM 1516 C CA . ILE A 1 189 ? 4.202 -1.183 19.408 1.00 71.06 189 ILE A CA 1
ATOM 1517 C C . ILE A 1 189 ? 4.593 -2.625 19.080 1.00 71.06 189 ILE A C 1
ATOM 1519 O O . ILE A 1 189 ? 5.496 -2.871 18.276 1.00 71.06 189 ILE A O 1
ATOM 1523 N N . ASP A 1 190 ? 3.912 -3.560 19.736 1.00 78.75 190 ASP A N 1
ATOM 1524 C CA . ASP A 1 190 ? 4.089 -4.985 19.502 1.00 78.75 190 ASP A CA 1
ATOM 1525 C C . ASP A 1 190 ? 3.586 -5.379 18.106 1.00 78.75 190 ASP A C 1
ATOM 1527 O O . ASP A 1 190 ? 2.613 -4.829 17.581 1.00 78.75 190 ASP A O 1
ATOM 1531 N N . ARG A 1 191 ? 4.240 -6.379 17.519 1.00 83.38 191 ARG A N 1
ATOM 1532 C CA . ARG A 1 191 ? 3.880 -6.941 16.219 1.00 83.38 191 ARG A CA 1
ATOM 1533 C C . ARG A 1 191 ? 2.439 -7.441 16.196 1.00 83.38 191 ARG A C 1
ATOM 1535 O O . ARG A 1 191 ? 1.767 -7.261 15.186 1.00 83.38 191 ARG A O 1
ATOM 1542 N N . SER A 1 192 ? 1.955 -8.030 17.295 1.00 88.12 192 SER A N 1
ATOM 1543 C CA . SER A 1 192 ? 0.567 -8.504 17.390 1.00 88.12 192 SER A CA 1
ATOM 1544 C C . SER A 1 192 ? -0.439 -7.363 17.211 1.00 88.12 192 SER A C 1
ATOM 1546 O O . SER A 1 192 ? -1.411 -7.499 16.473 1.00 88.12 192 SER A O 1
ATOM 1548 N N . LEU A 1 193 ? -0.164 -6.192 17.793 1.00 87.44 193 LEU A N 1
ATOM 1549 C CA . LEU A 1 193 ? -1.023 -5.019 17.662 1.00 87.44 193 LEU A CA 1
ATOM 1550 C C . LEU A 1 193 ? -1.035 -4.489 16.220 1.00 87.44 193 LEU A C 1
ATOM 1552 O O . LEU A 1 193 ? -2.102 -4.184 15.689 1.00 87.44 193 LEU A O 1
ATOM 1556 N N . ILE A 1 194 ? 0.127 -4.440 15.556 1.00 87.31 194 ILE A N 1
ATOM 1557 C CA . ILE A 1 194 ? 0.211 -4.074 14.130 1.00 87.31 194 ILE A CA 1
ATOM 1558 C C . ILE A 1 194 ? -0.562 -5.074 13.276 1.00 87.31 194 ILE A C 1
ATOM 1560 O O . ILE A 1 194 ? -1.327 -4.683 12.398 1.00 87.31 194 ILE A O 1
ATOM 1564 N N . ARG A 1 195 ? -0.396 -6.369 13.541 1.00 91.62 195 ARG A N 1
ATOM 1565 C CA . ARG A 1 195 ? -1.065 -7.435 12.800 1.00 91.62 195 ARG A CA 1
ATOM 1566 C C . ARG A 1 195 ? -2.586 -7.380 12.968 1.00 91.62 195 ARG A C 1
ATOM 1568 O O . ARG A 1 195 ? -3.304 -7.524 11.976 1.00 91.62 195 ARG A O 1
ATOM 1575 N N . ARG A 1 196 ? -3.087 -7.077 14.171 1.00 93.75 196 ARG A N 1
ATOM 1576 C CA . ARG A 1 196 ? -4.511 -6.783 14.430 1.00 93.75 196 ARG A CA 1
ATOM 1577 C C . ARG A 1 196 ? -4.987 -5.567 13.634 1.00 93.75 196 ARG A C 1
ATOM 1579 O O . ARG A 1 196 ? -6.004 -5.657 12.952 1.00 93.75 196 ARG A O 1
ATOM 1586 N N . ALA A 1 197 ? -4.237 -4.465 13.646 1.00 92.56 197 ALA A N 1
ATOM 1587 C CA . ALA A 1 197 ? -4.571 -3.255 12.891 1.00 92.56 197 ALA A CA 1
ATOM 1588 C C . ALA A 1 197 ? -4.599 -3.487 11.367 1.00 92.56 197 ALA A C 1
ATOM 1590 O O . ALA A 1 197 ? -5.540 -3.074 10.692 1.00 92.56 197 ALA A O 1
ATOM 1591 N N . LEU A 1 198 ? -3.622 -4.216 10.824 1.00 93.88 198 LEU A N 1
ATOM 1592 C CA . LEU A 1 198 ? -3.615 -4.639 9.422 1.00 93.88 198 LEU A CA 1
ATOM 1593 C C . LEU A 1 198 ? -4.793 -5.562 9.102 1.00 93.88 198 LEU A C 1
ATOM 1595 O O . LEU A 1 198 ? -5.377 -5.457 8.032 1.00 93.88 198 LEU A O 1
ATOM 1599 N N . SER A 1 199 ? -5.194 -6.431 10.032 1.00 95.56 199 SER A N 1
ATOM 1600 C CA . SER A 1 199 ? -6.364 -7.301 9.852 1.00 95.56 199 SER A CA 1
ATOM 1601 C C . SER A 1 199 ? -7.669 -6.500 9.793 1.00 95.56 199 SER A C 1
ATOM 1603 O O . SER A 1 199 ? -8.564 -6.853 9.026 1.00 95.56 199 SER A O 1
ATOM 1605 N N . ILE A 1 200 ? -7.764 -5.391 10.541 1.00 95.19 200 ILE A N 1
ATOM 1606 C CA . ILE A 1 200 ? -8.873 -4.432 10.420 1.00 95.19 200 ILE A CA 1
ATOM 1607 C C . ILE A 1 200 ? -8.882 -3.828 9.017 1.00 95.19 200 ILE A C 1
ATOM 1609 O O . ILE A 1 200 ? -9.921 -3.867 8.368 1.00 95.19 200 ILE A O 1
ATOM 1613 N N . LEU A 1 201 ? -7.742 -3.336 8.516 1.00 94.12 201 LEU A N 1
ATOM 1614 C CA . LEU A 1 201 ? -7.655 -2.770 7.162 1.00 94.12 201 LEU A CA 1
ATOM 1615 C C . LEU A 1 201 ? -7.973 -3.797 6.072 1.00 94.12 201 LEU A C 1
ATOM 1617 O O . LEU A 1 201 ? -8.732 -3.507 5.155 1.00 94.12 201 LEU A O 1
ATOM 1621 N N . TYR A 1 202 ? -7.473 -5.022 6.220 1.00 93.94 202 TYR A N 1
ATOM 1622 C CA . TYR A 1 202 ? -7.761 -6.134 5.319 1.00 93.94 202 TYR A CA 1
ATOM 1623 C C . TYR A 1 202 ? -9.266 -6.394 5.189 1.00 93.94 202 TYR A C 1
ATOM 1625 O O . TYR A 1 202 ? -9.785 -6.557 4.085 1.00 93.94 202 TYR A O 1
ATOM 1633 N N . LYS A 1 203 ? -9.986 -6.420 6.318 1.00 92.62 203 LYS A N 1
ATOM 1634 C CA . LYS A 1 203 ? -11.442 -6.616 6.334 1.00 92.62 203 LYS A CA 1
ATOM 1635 C C . LYS A 1 203 ? -12.205 -5.379 5.873 1.00 92.62 203 LYS A C 1
ATOM 1637 O O . LYS A 1 203 ? -13.157 -5.521 5.108 1.00 92.62 203 LYS A O 1
ATOM 1642 N N . TRP A 1 204 ? -11.760 -4.195 6.284 1.00 92.44 204 TRP A N 1
ATOM 1643 C CA . TRP A 1 204 ? -12.309 -2.906 5.869 1.00 92.44 204 TRP A CA 1
ATOM 1644 C C . TRP A 1 204 ? -12.305 -2.774 4.343 1.00 92.44 204 TRP A C 1
ATOM 1646 O O . TRP A 1 204 ? -13.347 -2.515 3.749 1.00 92.44 204 TRP A O 1
ATOM 1656 N N . TRP A 1 205 ? -11.179 -3.055 3.691 1.00 90.94 205 TRP A N 1
ATOM 1657 C CA . TRP A 1 205 ? -11.045 -2.997 2.233 1.00 90.94 205 TRP A CA 1
ATOM 1658 C C . TRP A 1 205 ? -11.590 -4.232 1.502 1.00 90.94 205 TRP A C 1
ATOM 1660 O O . TRP A 1 205 ? -11.568 -4.288 0.278 1.00 90.94 205 TRP A O 1
ATOM 1670 N N . GLY A 1 206 ? -12.120 -5.225 2.225 1.00 87.69 206 GLY A N 1
ATOM 1671 C CA . GLY A 1 206 ? -12.741 -6.402 1.614 1.00 87.69 206 GLY A CA 1
ATOM 1672 C C . GLY A 1 206 ? -11.762 -7.327 0.886 1.00 87.69 206 GLY A C 1
ATOM 1673 O O . GLY A 1 206 ? -12.191 -8.087 0.019 1.00 87.69 206 GLY A O 1
ATOM 1674 N N . LEU A 1 207 ? -10.480 -7.317 1.272 1.00 88.12 207 LEU A N 1
ATOM 1675 C CA . LEU A 1 207 ? -9.406 -8.116 0.660 1.00 88.12 207 LEU A CA 1
ATOM 1676 C C . LEU A 1 207 ? -9.549 -9.631 0.898 1.00 88.12 207 LEU A C 1
ATOM 1678 O O . LEU A 1 207 ? -8.740 -10.425 0.422 1.00 88.12 207 LEU A O 1
ATOM 1682 N N . ASP A 1 208 ? -10.581 -10.034 1.645 1.00 81.12 208 ASP A N 1
ATOM 1683 C CA . ASP A 1 208 ? -10.954 -11.424 1.894 1.00 81.12 208 ASP A CA 1
ATOM 1684 C C . ASP A 1 208 ? -11.670 -12.097 0.718 1.00 81.12 208 ASP A C 1
ATOM 1686 O O . ASP A 1 208 ? -11.897 -13.310 0.743 1.00 81.12 208 ASP A O 1
ATOM 1690 N N . ARG A 1 209 ? -12.032 -11.328 -0.312 1.00 78.94 209 ARG A N 1
ATOM 1691 C CA . ARG A 1 209 ? -12.625 -11.840 -1.549 1.00 78.94 209 ARG A CA 1
ATOM 1692 C C . ARG A 1 209 ? -11.554 -12.141 -2.594 1.00 78.94 209 ARG A C 1
ATOM 1694 O O . ARG A 1 209 ? -10.423 -11.671 -2.525 1.00 78.94 209 ARG A O 1
ATOM 1701 N N . ALA A 1 210 ? -11.921 -12.960 -3.578 1.00 62.34 210 ALA A N 1
ATOM 1702 C CA . ALA A 1 210 ? -11.120 -13.096 -4.785 1.00 62.34 210 ALA A CA 1
ATOM 1703 C C . ALA A 1 210 ? -11.179 -11.760 -5.536 1.00 62.34 210 ALA A C 1
ATOM 1705 O O . ALA A 1 210 ? -12.209 -11.437 -6.115 1.00 62.34 210 ALA A O 1
ATOM 1706 N N . GLY A 1 211 ? -10.093 -10.998 -5.467 1.00 74.75 211 GLY A N 1
ATOM 1707 C CA . GLY A 1 211 ? -9.973 -9.676 -6.062 1.00 74.75 211 GLY A CA 1
ATOM 1708 C C . GLY A 1 211 ? -8.512 -9.358 -6.348 1.00 74.75 211 GLY A C 1
ATOM 1709 O O . GLY A 1 211 ? -7.604 -10.056 -5.882 1.00 74.75 211 GLY A O 1
ATOM 1710 N N . LEU A 1 212 ? -8.305 -8.311 -7.135 1.00 81.38 212 LEU A N 1
ATOM 1711 C CA . LEU A 1 212 ? -7.002 -7.903 -7.653 1.00 81.38 212 LEU A CA 1
ATOM 1712 C C . LEU A 1 212 ? -5.988 -7.608 -6.525 1.00 81.38 212 LEU A C 1
ATOM 1714 O O . LEU A 1 212 ? -4.833 -8.017 -6.596 1.00 81.38 212 LEU A O 1
ATOM 1718 N N . TYR A 1 213 ? -6.465 -7.000 -5.436 1.00 84.56 213 TYR A N 1
ATOM 1719 C CA . TYR A 1 213 ? -5.670 -6.565 -4.281 1.00 84.56 213 TYR A CA 1
ATOM 1720 C C . TYR A 1 213 ? -5.521 -7.616 -3.180 1.00 84.56 213 TYR A C 1
ATOM 1722 O O . TYR A 1 213 ? -5.049 -7.299 -2.089 1.00 84.56 213 TYR A O 1
ATOM 1730 N N . ARG A 1 214 ? -5.926 -8.874 -3.398 1.00 90.12 214 ARG A N 1
ATOM 1731 C CA . ARG A 1 214 ? -5.685 -9.912 -2.386 1.00 90.12 214 ARG A CA 1
ATOM 1732 C C . ARG A 1 214 ? -4.168 -9.996 -2.130 1.00 90.12 214 ARG A C 1
ATOM 1734 O O . ARG A 1 214 ? -3.438 -10.232 -3.091 1.00 90.12 214 ARG A O 1
ATOM 1741 N N . PRO A 1 215 ? -3.679 -9.832 -0.882 1.00 93.62 215 PRO A N 1
ATOM 1742 C CA . PRO A 1 215 ? -2.250 -9.740 -0.579 1.00 93.62 215 PRO A CA 1
ATOM 1743 C C . PRO A 1 215 ? -1.569 -11.102 -0.705 1.00 93.62 215 PRO A C 1
ATOM 1745 O O . PRO A 1 215 ? -1.284 -11.786 0.281 1.00 93.62 215 PRO A O 1
ATOM 1748 N N . ALA A 1 216 ? -1.322 -11.496 -1.948 1.00 93.56 216 ALA A N 1
ATOM 1749 C CA . ALA A 1 216 ? -0.717 -12.750 -2.335 1.00 93.56 216 ALA A CA 1
ATOM 1750 C C . ALA A 1 216 ? 0.227 -12.541 -3.522 1.00 93.56 216 ALA A C 1
ATOM 1752 O O . ALA A 1 216 ? -0.101 -11.878 -4.505 1.00 93.56 216 ALA A O 1
ATOM 1753 N N . ILE A 1 217 ? 1.397 -13.167 -3.448 1.00 94.50 217 ILE A N 1
ATOM 1754 C CA . ILE A 1 217 ? 2.368 -13.184 -4.535 1.00 94.50 217 ILE A CA 1
ATOM 1755 C C . ILE A 1 217 ? 1.884 -14.180 -5.587 1.00 94.50 217 ILE A C 1
ATOM 1757 O O . ILE A 1 217 ? 1.779 -15.380 -5.327 1.00 94.50 217 ILE A O 1
ATOM 1761 N N . SER A 1 218 ? 1.620 -13.698 -6.799 1.00 94.31 218 SER A N 1
ATOM 1762 C CA . SER A 1 218 ? 1.210 -14.548 -7.917 1.00 94.31 218 SER A CA 1
ATOM 1763 C C . SER A 1 218 ? 2.233 -15.649 -8.215 1.00 94.31 218 SER A C 1
ATOM 1765 O O . SER A 1 218 ? 3.441 -15.412 -8.234 1.00 94.31 218 SER A O 1
ATOM 1767 N N . THR A 1 219 ? 1.749 -16.849 -8.542 1.00 94.31 219 THR A N 1
ATOM 1768 C CA . THR A 1 219 ? 2.591 -17.961 -9.019 1.00 94.31 219 THR A CA 1
ATOM 1769 C C . THR A 1 219 ? 3.189 -17.714 -10.407 1.00 94.31 219 THR A C 1
ATOM 1771 O O . THR A 1 219 ? 4.002 -18.511 -10.866 1.00 94.31 219 THR A O 1
ATOM 1774 N N . LYS A 1 220 ? 2.804 -16.618 -11.080 1.00 94.19 220 LYS A N 1
ATOM 1775 C CA . LYS A 1 220 ? 3.385 -16.199 -12.362 1.00 94.19 220 LYS A CA 1
ATOM 1776 C C . LYS A 1 220 ? 4.754 -15.526 -12.221 1.00 94.19 220 LYS A C 1
ATOM 1778 O O . LYS A 1 220 ? 5.477 -15.465 -13.211 1.00 94.19 220 LYS A O 1
ATOM 1783 N N . TYR A 1 221 ? 5.119 -15.026 -11.037 1.00 93.62 221 TYR A N 1
ATOM 1784 C CA . TYR A 1 221 ? 6.454 -14.465 -10.826 1.00 93.62 221 TYR A CA 1
ATOM 1785 C C . TYR A 1 221 ? 7.507 -15.563 -10.703 1.00 93.62 221 TYR A C 1
ATOM 1787 O O . TYR A 1 221 ? 7.281 -16.594 -10.070 1.00 93.62 221 TYR A O 1
ATOM 1795 N N . THR A 1 222 ? 8.684 -15.311 -11.271 1.00 93.50 222 THR A N 1
ATOM 1796 C CA . THR A 1 222 ? 9.863 -16.157 -11.078 1.00 93.50 222 THR A CA 1
ATOM 1797 C C . THR A 1 222 ? 10.635 -15.728 -9.833 1.00 93.50 222 THR A C 1
ATOM 1799 O O . THR A 1 222 ? 10.585 -14.565 -9.429 1.00 93.50 222 THR A O 1
ATOM 1802 N N . GLU A 1 223 ? 11.393 -16.650 -9.239 1.00 91.06 223 GLU A N 1
ATOM 1803 C CA . GLU A 1 223 ? 12.259 -16.337 -8.094 1.00 91.06 223 GLU A CA 1
ATOM 1804 C C . GLU A 1 223 ? 13.293 -15.254 -8.439 1.00 91.06 223 GLU A C 1
ATOM 1806 O O . GLU A 1 223 ? 13.494 -14.335 -7.651 1.00 91.06 223 GLU A O 1
ATOM 1811 N N . ASP A 1 224 ? 13.862 -15.286 -9.650 1.00 92.50 224 ASP A N 1
ATOM 1812 C CA . ASP A 1 224 ? 14.806 -14.266 -10.129 1.00 92.50 224 ASP A CA 1
ATOM 1813 C C . ASP A 1 224 ? 14.183 -12.865 -10.192 1.00 92.50 224 ASP A C 1
ATOM 1815 O O . ASP A 1 224 ? 14.823 -11.875 -9.824 1.00 92.50 224 ASP A O 1
ATOM 1819 N N . PHE A 1 225 ? 12.929 -12.763 -10.649 1.00 94.25 225 PHE A N 1
ATOM 1820 C CA . PHE A 1 225 ? 12.214 -11.488 -10.683 1.00 94.25 225 PHE A CA 1
ATOM 1821 C C . PHE A 1 225 ? 11.974 -10.971 -9.262 1.00 94.25 225 PHE A C 1
ATOM 1823 O O . PHE A 1 225 ? 12.248 -9.807 -8.975 1.00 94.25 225 PHE A O 1
ATOM 1830 N N . LEU A 1 226 ? 11.515 -11.839 -8.354 1.00 93.75 226 LEU A N 1
ATOM 1831 C CA . LEU A 1 226 ? 11.267 -11.472 -6.958 1.00 93.75 226 LEU A CA 1
ATOM 1832 C C . LEU A 1 226 ? 12.559 -11.088 -6.223 1.00 93.75 226 LEU A C 1
ATOM 1834 O O . LEU A 1 226 ? 12.546 -10.151 -5.427 1.00 93.75 226 LEU A O 1
ATOM 1838 N N . ALA A 1 227 ? 13.684 -11.743 -6.516 1.00 89.81 227 ALA A N 1
ATOM 1839 C CA . ALA A 1 227 ? 14.986 -11.386 -5.962 1.00 89.81 227 ALA A CA 1
ATOM 1840 C C . ALA A 1 227 ? 15.418 -9.974 -6.392 1.00 89.81 227 ALA A C 1
ATOM 1842 O O . ALA A 1 227 ? 15.798 -9.163 -5.546 1.00 89.81 227 ALA A O 1
ATOM 1843 N N . LYS A 1 228 ? 15.284 -9.649 -7.686 1.00 89.88 228 LYS A N 1
ATOM 1844 C CA . LYS A 1 228 ? 15.541 -8.294 -8.206 1.00 89.88 228 LYS A CA 1
ATOM 1845 C C . LYS A 1 228 ? 14.587 -7.260 -7.626 1.00 89.88 228 LYS A C 1
ATOM 1847 O O . LYS A 1 228 ? 15.012 -6.159 -7.295 1.00 89.88 228 LYS A O 1
ATOM 1852 N N . TYR A 1 229 ? 13.317 -7.619 -7.469 1.00 91.75 229 TYR A N 1
ATOM 1853 C CA . TYR A 1 229 ? 12.332 -6.764 -6.820 1.00 91.75 229 TYR A CA 1
ATOM 1854 C C . TYR A 1 229 ? 12.714 -6.445 -5.379 1.00 91.75 229 TYR A C 1
ATOM 1856 O O . TYR A 1 229 ? 12.690 -5.285 -4.996 1.00 91.75 229 TYR A O 1
ATOM 1864 N N . LEU A 1 230 ? 13.132 -7.433 -4.590 1.00 85.38 230 LEU A N 1
ATOM 1865 C CA . LEU A 1 230 ? 13.562 -7.216 -3.209 1.00 85.38 230 LEU A CA 1
ATOM 1866 C C . LEU A 1 230 ? 14.835 -6.368 -3.109 1.00 85.38 230 LEU A C 1
ATOM 1868 O O . LEU A 1 230 ? 14.959 -5.549 -2.198 1.00 85.38 230 LEU A O 1
ATOM 1872 N N . GLU A 1 231 ? 15.786 -6.567 -4.022 1.00 81.88 231 GLU A N 1
ATOM 1873 C CA . GLU A 1 231 ? 16.989 -5.739 -4.128 1.00 81.88 231 GLU A CA 1
ATOM 1874 C C . GLU A 1 231 ? 16.628 -4.283 -4.442 1.00 81.88 231 GLU A C 1
ATOM 1876 O O . GLU A 1 231 ? 17.042 -3.377 -3.714 1.00 81.88 231 GLU A O 1
ATOM 1881 N N . GLN A 1 232 ? 15.793 -4.068 -5.462 1.00 82.81 232 GLN A N 1
ATOM 1882 C CA . GLN A 1 232 ? 15.326 -2.742 -5.849 1.00 82.81 232 GLN A CA 1
ATOM 1883 C C . GLN A 1 232 ? 14.506 -2.092 -4.732 1.00 82.81 232 GLN A C 1
ATOM 1885 O O . GLN A 1 232 ? 14.774 -0.952 -4.382 1.00 82.81 232 GLN A O 1
ATOM 1890 N N . LEU A 1 233 ? 13.581 -2.824 -4.104 1.00 81.19 233 LEU A N 1
ATOM 1891 C CA . LEU A 1 233 ? 12.750 -2.342 -3.000 1.00 81.19 233 LEU A CA 1
ATOM 1892 C C . LEU A 1 233 ? 13.605 -1.858 -1.827 1.00 81.19 233 LEU A C 1
ATOM 1894 O O . LEU A 1 233 ? 13.309 -0.835 -1.226 1.00 81.19 233 LEU A O 1
ATOM 1898 N N . ARG A 1 234 ? 14.692 -2.563 -1.490 1.00 73.00 234 ARG A N 1
ATOM 1899 C CA . ARG A 1 234 ? 15.637 -2.092 -0.463 1.00 73.00 234 ARG A CA 1
ATOM 1900 C C . ARG A 1 234 ? 16.290 -0.779 -0.875 1.00 73.00 234 ARG A C 1
ATOM 1902 O O . ARG A 1 234 ? 16.373 0.128 -0.050 1.00 73.00 234 ARG A O 1
ATOM 1909 N N . GLY A 1 235 ? 16.727 -0.675 -2.129 1.00 65.00 235 GLY A N 1
ATOM 1910 C CA . GLY A 1 235 ? 17.255 0.565 -2.699 1.00 65.00 235 GLY A CA 1
ATOM 1911 C C . GLY A 1 235 ? 16.237 1.705 -2.666 1.00 65.00 235 GLY A C 1
ATOM 1912 O O . GLY A 1 235 ? 16.589 2.814 -2.287 1.00 65.00 235 GLY A O 1
ATOM 1913 N N . ASP A 1 236 ? 14.972 1.406 -2.945 1.00 72.00 236 ASP A N 1
ATOM 1914 C CA . ASP A 1 236 ? 13.852 2.344 -2.914 1.00 72.00 236 ASP A CA 1
ATOM 1915 C C . ASP A 1 236 ? 13.345 2.612 -1.486 1.00 72.00 236 ASP A C 1
ATOM 1917 O O . ASP A 1 236 ? 12.477 3.449 -1.313 1.00 72.00 236 ASP A O 1
ATOM 1921 N N . LEU A 1 237 ? 13.850 1.936 -0.446 1.00 67.88 237 LEU A N 1
ATOM 1922 C CA . LEU A 1 237 ? 13.498 2.185 0.962 1.00 67.88 237 LEU A CA 1
ATOM 1923 C C . LEU A 1 237 ? 14.634 2.871 1.745 1.00 67.88 237 LEU A C 1
ATOM 1925 O O . LEU A 1 237 ? 14.360 3.632 2.671 1.00 67.88 237 LEU A O 1
ATOM 1929 N N . VAL A 1 238 ? 15.908 2.635 1.402 1.00 55.00 238 VAL A N 1
ATOM 1930 C CA . VAL A 1 238 ? 17.078 3.165 2.139 1.00 55.00 238 VAL A CA 1
ATOM 1931 C C . VAL A 1 238 ? 17.160 4.700 2.124 1.00 55.00 238 VAL A C 1
ATOM 1933 O O . VAL A 1 238 ? 17.224 5.280 3.206 1.00 55.00 238 VAL A O 1
ATOM 1936 N N . PRO A 1 239 ? 17.083 5.401 0.977 1.00 47.84 239 PRO A N 1
ATOM 1937 C CA . PRO A 1 239 ? 17.051 6.862 0.943 1.00 47.84 239 PRO A CA 1
ATOM 1938 C C . PRO A 1 239 ? 15.857 7.445 1.708 1.00 47.84 239 PRO A C 1
ATOM 1940 O O . PRO A 1 239 ? 15.970 8.522 2.292 1.00 47.84 239 PRO A O 1
ATOM 1943 N N . PHE A 1 240 ? 14.731 6.724 1.757 1.00 47.88 240 PHE A N 1
ATOM 1944 C CA . PHE A 1 240 ? 13.555 7.129 2.529 1.00 47.88 240 PHE A CA 1
ATOM 1945 C C . PHE A 1 240 ? 13.809 7.025 4.037 1.00 47.88 240 PHE A C 1
ATOM 1947 O O . PHE A 1 240 ? 13.494 7.959 4.774 1.00 47.88 240 PHE A O 1
ATOM 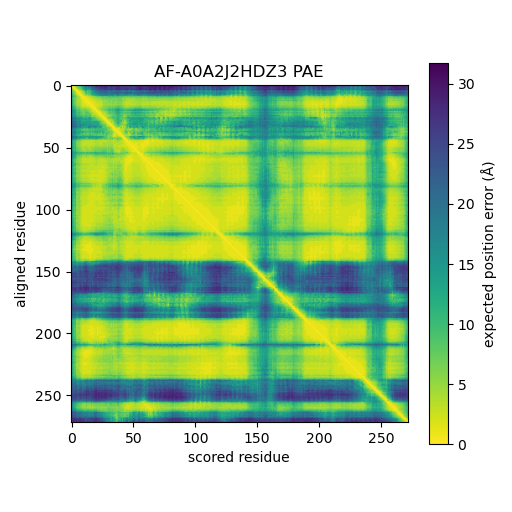1954 N N . LEU A 1 241 ? 14.427 5.933 4.498 1.00 44.88 241 LEU A N 1
ATOM 1955 C CA . LEU A 1 241 ? 14.768 5.718 5.909 1.00 44.88 241 LEU A CA 1
ATOM 1956 C C . LEU A 1 241 ? 15.898 6.644 6.384 1.00 44.88 241 LEU A C 1
ATOM 1958 O O . LEU A 1 241 ? 15.771 7.276 7.433 1.00 44.88 241 LEU A O 1
ATOM 1962 N N . ASP A 1 242 ? 16.968 6.794 5.602 1.00 37.31 242 ASP A N 1
ATOM 1963 C CA . ASP A 1 242 ? 18.074 7.706 5.915 1.00 37.31 242 ASP A CA 1
ATOM 1964 C C . ASP A 1 242 ? 17.601 9.163 5.964 1.00 37.31 242 ASP A C 1
ATOM 1966 O O . ASP A 1 242 ? 18.077 9.950 6.786 1.00 37.31 242 ASP A O 1
ATOM 1970 N N . HIS A 1 243 ? 16.631 9.552 5.135 1.00 45.84 243 HIS A N 1
ATOM 1971 C CA . HIS A 1 243 ? 16.057 10.894 5.173 1.00 45.84 243 HIS A CA 1
ATOM 1972 C C . HIS A 1 243 ? 15.099 11.101 6.357 1.00 45.84 243 HIS A C 1
ATOM 1974 O O . HIS A 1 243 ? 15.215 12.112 7.061 1.00 45.84 243 HIS A O 1
ATOM 1980 N N . ALA A 1 244 ? 14.224 10.126 6.635 1.00 38.53 244 ALA A N 1
ATOM 1981 C CA . ALA A 1 244 ? 13.366 10.128 7.822 1.00 38.53 244 ALA A CA 1
ATOM 1982 C C . ALA A 1 244 ? 14.185 10.279 9.118 1.00 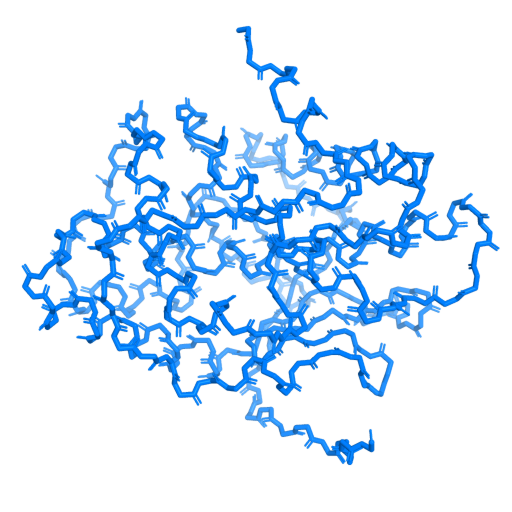38.53 244 ALA A C 1
ATOM 1984 O O . ALA A 1 244 ? 13.736 10.915 10.073 1.00 38.53 244 ALA A O 1
ATOM 1985 N N . LEU A 1 245 ? 15.415 9.758 9.127 1.00 36.78 245 LEU A N 1
ATOM 1986 C CA . LEU A 1 245 ? 16.328 9.816 10.264 1.00 36.78 245 LEU A CA 1
ATOM 1987 C C . LEU A 1 245 ? 17.269 11.036 10.276 1.00 36.78 245 LEU A C 1
ATOM 1989 O O . LEU A 1 245 ? 17.670 11.468 11.357 1.00 36.78 245 LEU A O 1
ATOM 1993 N N . SER A 1 246 ? 17.631 11.622 9.126 1.00 37.66 246 SER A N 1
ATOM 1994 C CA . SER A 1 246 ? 18.751 12.584 9.051 1.00 37.66 246 SER A CA 1
ATOM 1995 C C . SER A 1 246 ? 18.392 14.077 9.022 1.00 37.66 246 SER A C 1
ATOM 1997 O O . SER A 1 246 ? 19.307 14.895 9.122 1.00 37.66 246 SER A O 1
ATOM 1999 N N . LYS A 1 247 ? 17.111 14.478 8.926 1.00 41.12 247 LYS A N 1
ATOM 2000 C CA . LYS A 1 247 ? 16.652 15.897 8.877 1.00 41.12 247 LYS A CA 1
ATOM 2001 C C . LYS A 1 247 ? 17.338 16.791 7.817 1.00 41.12 247 LYS A C 1
ATOM 2003 O O . LYS A 1 247 ? 17.185 18.012 7.860 1.00 41.12 247 LYS A O 1
ATOM 2008 N N . LYS A 1 248 ? 18.113 16.235 6.880 1.00 36.97 248 LYS A N 1
ATOM 2009 C CA . LYS A 1 248 ? 18.829 17.015 5.859 1.00 36.97 248 LYS A CA 1
ATOM 2010 C C . LYS A 1 248 ? 17.869 17.446 4.744 1.00 36.97 248 LYS A C 1
ATOM 2012 O O . LYS A 1 248 ? 17.100 16.600 4.293 1.00 36.97 248 LYS A O 1
ATOM 2017 N N . PRO A 1 249 ? 17.913 18.708 4.279 1.00 38.78 249 PRO A N 1
ATOM 2018 C CA . 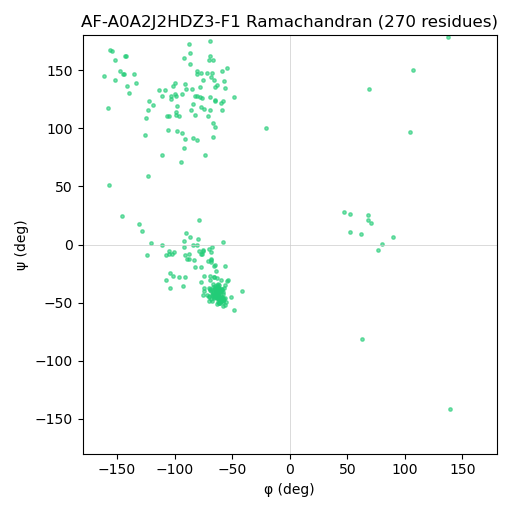PRO A 1 249 ? 17.064 19.172 3.189 1.00 38.78 249 PRO A CA 1
ATOM 2019 C C . PRO A 1 249 ? 17.398 18.445 1.886 1.00 38.78 249 PRO A C 1
ATOM 2021 O O . PRO A 1 249 ? 18.564 18.256 1.530 1.00 38.78 249 PRO A O 1
ATOM 2024 N N . VAL A 1 250 ? 16.342 18.032 1.196 1.00 43.56 250 VAL A N 1
ATOM 2025 C CA . VAL A 1 250 ? 16.385 17.302 -0.064 1.00 43.56 250 VAL A CA 1
ATOM 2026 C C . VAL A 1 250 ? 16.284 18.315 -1.182 1.00 43.56 250 VAL A C 1
ATOM 2028 O O . VAL A 1 250 ? 15.189 18.733 -1.544 1.00 43.56 250 VAL A O 1
ATOM 2031 N N . ASN A 1 251 ? 17.420 18.728 -1.723 1.00 33.50 251 ASN A N 1
ATOM 2032 C CA . ASN A 1 251 ? 17.375 19.569 -2.911 1.00 33.50 251 ASN A CA 1
ATOM 2033 C C . ASN A 1 251 ? 17.216 18.742 -4.199 1.00 33.50 251 ASN A C 1
ATOM 2035 O O . ASN A 1 251 ? 16.888 19.332 -5.219 1.00 33.50 251 ASN A O 1
ATOM 2039 N N . GLU A 1 252 ? 17.398 17.410 -4.184 1.00 37.91 252 GLU A N 1
ATOM 2040 C CA . GLU A 1 252 ? 17.475 16.596 -5.418 1.00 37.91 252 GLU A CA 1
ATOM 2041 C C . GLU A 1 252 ? 17.122 15.094 -5.205 1.00 37.91 252 GLU A C 1
ATOM 2043 O O . GLU A 1 252 ? 17.902 14.215 -5.563 1.00 37.91 252 GLU A O 1
ATOM 2048 N N . SER A 1 253 ? 15.985 14.740 -4.583 1.00 37.56 253 SER A N 1
ATOM 2049 C CA . SER A 1 253 ? 15.551 13.321 -4.512 1.00 37.56 253 SER A CA 1
ATOM 2050 C C . SER A 1 253 ? 14.525 13.007 -5.601 1.00 37.56 253 SER A C 1
ATOM 2052 O O . SER A 1 253 ? 13.331 13.249 -5.439 1.00 37.56 253 SER A O 1
ATOM 2054 N N . ASP A 1 254 ? 14.999 12.436 -6.706 1.00 42.22 254 ASP A N 1
ATOM 2055 C CA . ASP A 1 254 ? 14.202 11.944 -7.839 1.00 42.22 254 ASP A CA 1
ATOM 2056 C C . ASP A 1 254 ? 13.549 10.563 -7.588 1.00 42.22 254 ASP A C 1
ATOM 2058 O O . ASP A 1 254 ? 13.217 9.864 -8.539 1.00 42.22 254 ASP A O 1
ATOM 2062 N N . TRP A 1 255 ? 13.370 10.123 -6.335 1.00 54.62 255 TRP A N 1
ATOM 2063 C CA . TRP A 1 255 ? 13.180 8.688 -6.042 1.00 54.62 255 TRP A CA 1
ATOM 2064 C C . TRP A 1 255 ? 11.725 8.254 -5.775 1.00 54.62 255 TRP A C 1
ATOM 2066 O O . TRP A 1 255 ? 11.355 7.143 -6.121 1.00 54.62 255 TRP A O 1
ATOM 2076 N N . ALA A 1 256 ? 10.848 9.139 -5.283 1.00 54.72 256 ALA A N 1
ATOM 2077 C CA . ALA A 1 256 ? 9.399 9.048 -5.525 1.00 54.72 256 ALA A CA 1
ATOM 2078 C C . ALA A 1 256 ? 8.747 10.419 -5.337 1.00 54.72 256 ALA A C 1
ATOM 2080 O O . ALA A 1 256 ? 8.749 10.979 -4.241 1.00 54.72 256 ALA A O 1
ATOM 2081 N N . ARG A 1 257 ? 8.156 10.971 -6.399 1.00 66.50 257 ARG A N 1
ATOM 2082 C CA . ARG A 1 257 ? 7.357 12.198 -6.284 1.00 66.50 257 ARG A CA 1
ATOM 2083 C C . ARG A 1 257 ? 6.031 11.858 -5.622 1.00 66.50 257 ARG A C 1
ATOM 2085 O O . ARG A 1 257 ? 5.251 11.114 -6.199 1.00 66.50 257 ARG A O 1
ATOM 2092 N N . VAL A 1 258 ? 5.755 12.403 -4.444 1.00 71.81 258 VAL A N 1
ATOM 2093 C CA . VAL A 1 258 ? 4.439 12.280 -3.804 1.00 71.81 258 VAL A CA 1
ATOM 2094 C C . VAL A 1 258 ? 3.668 13.574 -4.006 1.00 71.81 258 VAL A C 1
ATOM 2096 O O . VAL A 1 258 ? 4.223 14.664 -3.879 1.00 71.81 258 VAL A O 1
ATOM 2099 N N . ASN A 1 259 ? 2.392 13.457 -4.349 1.00 74.75 259 ASN A N 1
ATOM 2100 C CA . ASN A 1 259 ? 1.512 14.576 -4.646 1.00 74.75 259 ASN A CA 1
ATOM 2101 C C . ASN A 1 259 ? 0.101 14.328 -4.102 1.00 74.75 259 ASN A C 1
ATOM 2103 O O . ASN A 1 259 ? -0.296 13.198 -3.817 1.00 74.75 259 ASN A O 1
ATOM 2107 N N . ILE A 1 260 ? -0.674 15.405 -3.988 1.00 77.44 260 ILE A N 1
ATOM 2108 C CA . ILE A 1 260 ? -2.096 15.355 -3.641 1.00 77.44 260 ILE A CA 1
ATOM 2109 C C . ILE A 1 260 ? -2.921 15.705 -4.877 1.00 77.44 260 ILE A C 1
ATOM 2111 O O . ILE A 1 260 ? -2.665 16.704 -5.551 1.00 77.44 260 ILE A O 1
ATOM 2115 N N . ASP A 1 261 ? -3.948 14.906 -5.141 1.00 82.00 261 ASP A N 1
ATOM 2116 C CA . ASP A 1 261 ? -5.002 15.218 -6.094 1.00 82.00 261 ASP A CA 1
ATOM 2117 C C . ASP A 1 261 ? -6.276 15.615 -5.339 1.00 82.00 261 ASP A C 1
ATOM 2119 O O . ASP A 1 261 ? -6.912 14.801 -4.671 1.00 82.00 261 ASP A O 1
ATOM 2123 N N . ASN A 1 262 ? -6.643 16.895 -5.431 1.00 80.75 262 ASN A N 1
ATOM 2124 C CA . ASN A 1 262 ? -7.826 17.447 -4.762 1.00 80.75 262 ASN A CA 1
ATOM 2125 C C . ASN A 1 262 ? -9.125 17.237 -5.555 1.00 80.75 262 ASN A C 1
ATOM 2127 O O . ASN A 1 262 ? -10.185 17.698 -5.133 1.00 80.75 262 ASN A O 1
ATOM 2131 N N . ARG A 1 263 ? -9.061 16.613 -6.735 1.00 80.62 263 ARG A N 1
ATOM 2132 C CA . ARG A 1 263 ? -10.234 16.426 -7.592 1.00 80.62 263 ARG A CA 1
ATOM 2133 C C . ARG A 1 263 ? -11.064 15.241 -7.104 1.00 80.62 263 ARG A C 1
ATOM 2135 O O . ARG A 1 263 ? -10.527 14.240 -6.640 1.00 80.62 263 ARG A O 1
ATOM 2142 N N . GLU A 1 264 ? -12.382 15.336 -7.275 1.00 75.06 264 GLU A N 1
ATOM 2143 C CA . GLU A 1 264 ? -13.261 14.165 -7.218 1.00 75.06 264 GLU A CA 1
ATOM 2144 C C . GLU A 1 264 ? -12.903 13.258 -8.394 1.00 75.06 264 GLU A C 1
ATOM 2146 O O . GLU A 1 264 ? -13.241 13.545 -9.547 1.00 75.06 264 GLU A O 1
ATOM 2151 N N . TRP A 1 265 ? -12.138 12.208 -8.112 1.00 66.56 265 TRP A N 1
ATOM 2152 C CA . TRP A 1 265 ? -11.674 11.294 -9.138 1.00 66.56 265 TRP A CA 1
ATOM 2153 C C . TRP A 1 265 ? -12.853 10.493 -9.687 1.00 66.56 265 TRP A C 1
ATOM 2155 O O . TRP A 1 265 ? -13.607 9.867 -8.942 1.00 66.56 265 TRP A O 1
ATOM 2165 N N . LYS A 1 266 ? -13.016 10.514 -11.008 1.00 64.06 266 LYS A N 1
ATOM 2166 C CA . LYS A 1 266 ? -13.964 9.668 -11.730 1.00 64.06 266 LYS A CA 1
ATOM 2167 C C . LYS A 1 266 ? -13.174 8.919 -12.785 1.00 64.06 266 LYS A C 1
ATOM 2169 O O . LYS A 1 266 ? -12.734 9.533 -13.753 1.00 64.06 266 LYS A O 1
ATOM 2174 N N . LEU A 1 267 ? -12.987 7.617 -12.592 1.00 63.34 267 LEU A N 1
ATOM 2175 C CA . LEU A 1 267 ? -12.456 6.771 -13.653 1.00 63.34 267 LEU A CA 1
ATOM 2176 C C . LEU A 1 267 ? -13.461 6.723 -14.800 1.00 63.34 267 LEU A C 1
ATOM 2178 O O . LEU A 1 267 ? -14.623 6.370 -14.614 1.00 63.34 267 LEU A O 1
ATOM 2182 N N . THR A 1 268 ? -13.008 7.108 -15.987 1.00 60.56 268 THR A N 1
ATOM 2183 C CA . THR A 1 268 ? -13.789 7.080 -17.233 1.00 60.56 268 THR A CA 1
ATOM 2184 C C . THR A 1 268 ? -13.615 5.784 -18.017 1.00 60.56 268 THR A C 1
ATOM 2186 O O . THR A 1 268 ? -14.177 5.624 -19.100 1.00 60.56 268 THR A O 1
ATOM 2189 N N . CYS A 1 269 ? -12.853 4.845 -17.473 1.00 60.84 269 CYS A N 1
ATOM 2190 C CA . CYS A 1 269 ? -12.525 3.597 -18.129 1.00 60.84 269 CYS A CA 1
ATOM 2191 C C . CYS A 1 269 ? -13.712 2.641 -18.090 1.00 60.84 269 CYS A C 1
ATOM 2193 O O . CYS A 1 269 ? -14.252 2.347 -17.026 1.00 60.84 269 CYS A O 1
ATOM 2195 N N . ARG A 1 270 ? -14.119 2.135 -19.258 1.00 46.72 270 ARG A N 1
ATOM 2196 C CA . ARG A 1 270 ? -15.022 0.985 -19.310 1.00 46.72 270 ARG A CA 1
ATOM 2197 C C . ARG A 1 270 ? -14.239 -0.229 -18.823 1.00 46.72 270 ARG A C 1
ATOM 2199 O O . ARG A 1 270 ? -13.275 -0.612 -19.479 1.00 46.72 270 ARG A O 1
ATOM 2206 N N . GLN A 1 271 ? -14.655 -0.801 -17.697 1.00 46.22 271 GLN A N 1
ATOM 2207 C CA . GLN A 1 271 ? -14.273 -2.159 -17.321 1.00 46.22 271 GLN A CA 1
ATOM 2208 C C . GLN A 1 271 ? -14.748 -3.082 -18.451 1.00 46.22 271 GLN A C 1
ATOM 2210 O O . GLN A 1 271 ? -15.939 -3.093 -18.778 1.00 46.22 271 GLN A O 1
ATOM 2215 N N . GLY A 1 272 ? -13.799 -3.718 -19.132 1.00 39.56 272 GLY A N 1
ATOM 2216 C CA . GLY A 1 272 ? -14.034 -4.671 -20.214 1.00 39.56 272 GLY A CA 1
ATOM 2217 C C . GLY A 1 272 ? -13.742 -6.075 -19.736 1.00 39.56 272 GLY A C 1
ATOM 2218 O O . GLY A 1 272 ? -12.721 -6.223 -19.032 1.00 39.56 272 GLY A O 1
#

Mean predicted aligned error: 9.77 Å

Foldseek 3Di:
DQPCPLVVQQDAFRADDADPQDDWDAFPAQQLPFQDDPQWRDGQFKIFRACVHVVVPGFIAGAVVSNQVLLLVLLVGQVPDPSHDPLLSLQLSQLVVLLVRQLNLLLRLLQVLCVVVVHDDSDDLLSLLQSNLRSLSVQLSCAQVLFRGAWDWDDDPQFTDTAPHDDDDSVVSSCVRPVDDPDPVSNGDGSVSSSSSVSSVCVRPPLVDPHSNRNTRHNPDDPVSSVSSVVSVCVLCVVVRCCNVPVDDPPDDPRGTYYYDHDPDDDPDDPD

Nearest PDB structures (foldseek):
  7lci-assembly1_R  TM=3.724E-01  e=5.599E+00  Homo sapiens

Secondary structure (DSSP, 8-state):
--SSTTTTT-STT-B-PPPTT---PPPS--GGG-EEETTEEE-SSEEEE-TTT-TTT-EEEEEHHHHHHHHHHHHHHHHT-TTS-HHHHHHHHHHHHHHHHHHHHHHHHHHHHHHHTT-S-S--TTHHHHHHHHHHHHHHHTTTTS-SS--EEEEETTEEEEESS--SSHHHHHHHHH---S---GGG--HHHHHHHHHHHHHHTTTTSSSTT-SB--TTS-HHHHHHHHHHHHHTTHHHHHHHHH----S---S--EEEE-S---------

pLDDT: mean 73.44, std 19.33, range [27.09, 95.56]